Protein AF-0000000073400146 (afdb_homodimer)

Organism: Burkholderia thailandensis (strain ATCC 700388 / DSM 13276 / CCUG 48851 / CIP 106301 / E264) (NCBI:txid271848)

Sequence (338 aa):
MMMTPPNIEAHFEMRREQITLPARLFAVVDALLFAEASDAPPLRRANYSIALFDGTPDASLADHGPWLIDYALAPGPIRRVLAELAAGPVGMSWLVSAYPFERLAAELRERLDVRLPDGRTALFRFYDARILPDIARVMNDAQRSQFFVATYDWLVEIDGRLTGVHPHAMMMTPPNIEAHFEMRREQITLPARLFAVVDALLFAEASDAPPLRRANYSIALFDGTPDASLADHGPWLIDYALAPGPIRRVLAELAAGPVGMSWLVSAYPFERLAAELRERLDVRLPDGRTALFRFYDARILPDIARVMNDAQRSQFFVATYDWLVEIDGRLTGVHPHA

Structure (mmCIF, N/CA/C/O backbone):
data_AF-0000000073400146-model_v1
#
loop_
_entity.id
_entity.type
_entity.pdbx_description
1 polymer 'DUF4123 domain-containing protein'
#
loop_
_atom_site.group_PDB
_atom_site.id
_atom_site.type_symbol
_atom_site.label_atom_id
_atom_site.label_alt_id
_atom_site.label_comp_id
_atom_site.label_asym_id
_atom_site.label_entity_id
_atom_site.label_seq_id
_atom_site.pdbx_PDB_ins_code
_atom_site.Cartn_x
_atom_site.Cartn_y
_atom_site.Cartn_z
_atom_site.occupancy
_atom_site.B_iso_or_equiv
_atom_site.auth_seq_id
_atom_site.auth_comp_id
_atom_site.auth_asym_id
_atom_site.auth_atom_id
_atom_site.pdbx_PDB_model_num
ATOM 1 N N . MET A 1 1 ? 25.344 -12.773 -12.977 1 42.28 1 MET A N 1
ATOM 2 C CA . MET A 1 1 ? 25.406 -13.391 -11.656 1 42.28 1 MET A CA 1
ATOM 3 C C . MET A 1 1 ? 24.234 -14.336 -11.438 1 42.28 1 MET A C 1
ATOM 5 O O . MET A 1 1 ? 23.094 -14 -11.766 1 42.28 1 MET A O 1
ATOM 9 N N . MET A 1 2 ? 24.531 -15.539 -11.414 1 51.44 2 MET A N 1
ATOM 10 C CA . MET A 1 2 ? 23.516 -16.562 -11.203 1 51.44 2 MET A CA 1
ATOM 11 C C . MET A 1 2 ? 22.641 -16.234 -10 1 51.44 2 MET A C 1
ATOM 13 O O . MET A 1 2 ? 23.141 -16.062 -8.891 1 51.44 2 MET A O 1
ATOM 17 N N . MET A 1 3 ? 21.625 -15.438 -10.148 1 64.81 3 MET A N 1
ATOM 18 C CA . MET A 1 3 ? 20.781 -15.055 -9.023 1 64.81 3 MET A CA 1
ATOM 19 C C . MET A 1 3 ? 20.234 -16.281 -8.312 1 64.81 3 MET A C 1
ATOM 21 O O . MET A 1 3 ? 19.906 -17.281 -8.961 1 64.81 3 MET A O 1
ATOM 25 N N . THR A 1 4 ? 20.562 -16.484 -7.07 1 77.19 4 THR A N 1
ATOM 26 C CA . THR A 1 4 ? 20.031 -17.531 -6.207 1 77.19 4 THR A CA 1
ATOM 27 C C . THR A 1 4 ? 18.516 -17.594 -6.316 1 77.19 4 THR A C 1
ATOM 29 O O . THR A 1 4 ? 17.828 -16.578 -6.199 1 77.19 4 THR A O 1
ATOM 32 N N . PRO A 1 5 ? 18.047 -18.812 -6.789 1 84.44 5 PRO A N 1
ATOM 33 C CA . PRO A 1 5 ? 16.594 -18.953 -6.852 1 84.44 5 PRO A CA 1
ATOM 34 C C . PRO A 1 5 ? 15.914 -18.656 -5.516 1 84.44 5 PRO A C 1
ATOM 36 O O . PRO A 1 5 ? 16.516 -18.844 -4.457 1 84.44 5 PRO A O 1
ATOM 39 N N . PRO A 1 6 ? 14.656 -18.172 -5.617 1 88.06 6 PRO A N 1
ATOM 40 C CA . PRO A 1 6 ? 13.938 -17.922 -4.367 1 88.06 6 PRO A CA 1
ATOM 41 C C . PRO A 1 6 ? 13.648 -19.203 -3.586 1 88.06 6 PRO A C 1
ATOM 43 O O . PRO A 1 6 ? 13.625 -20.281 -4.164 1 88.06 6 PRO A O 1
ATOM 46 N N . ASN A 1 7 ? 13.445 -19.125 -2.338 1 91.56 7 ASN A N 1
ATOM 47 C CA . ASN A 1 7 ? 13.234 -20.25 -1.435 1 91.56 7 ASN A CA 1
ATOM 48 C C . ASN A 1 7 ? 11.93 -20.984 -1.74 1 91.56 7 ASN A C 1
ATOM 50 O O . ASN A 1 7 ? 11.758 -22.141 -1.361 1 91.56 7 ASN A O 1
ATOM 54 N N . ILE A 1 8 ? 11.117 -20.344 -2.467 1 94.31 8 ILE A N 1
ATOM 55 C CA . ILE A 1 8 ? 9.812 -20.922 -2.791 1 94.31 8 ILE A CA 1
ATOM 56 C C . ILE A 1 8 ? 9.992 -22.156 -3.66 1 94.31 8 ILE A C 1
ATOM 58 O O . ILE A 1 8 ? 9.148 -23.062 -3.646 1 94.31 8 ILE A O 1
ATOM 62 N N . GLU A 1 9 ? 11 -22.25 -4.469 1 94.06 9 GLU A N 1
ATOM 63 C CA . GLU A 1 9 ? 11.18 -23.375 -5.383 1 94.06 9 GLU A CA 1
ATOM 64 C C . GLU A 1 9 ? 11.289 -24.688 -4.629 1 94.06 9 GLU A C 1
ATOM 66 O O . GLU A 1 9 ? 10.688 -25.688 -5.02 1 94.06 9 GLU A O 1
ATOM 71 N N . ALA A 1 10 ? 12.016 -24.656 -3.543 1 93 10 ALA A N 1
ATOM 72 C CA . ALA A 1 10 ? 12.156 -25.859 -2.723 1 93 10 ALA A CA 1
ATOM 73 C C . ALA A 1 10 ? 10.812 -26.25 -2.1 1 93 10 ALA A C 1
ATOM 75 O O . ALA A 1 10 ? 10.453 -27.422 -2.08 1 93 10 ALA A O 1
ATOM 76 N N . HIS A 1 11 ? 10.117 -25.281 -1.597 1 93.12 11 HIS A N 1
ATOM 77 C CA . H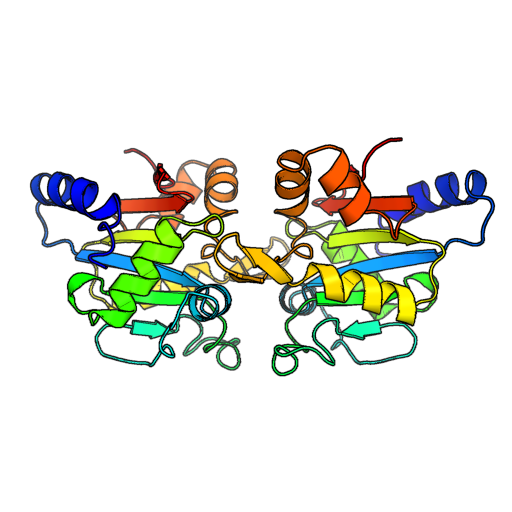IS A 1 11 ? 8.805 -25.516 -1.015 1 93.12 11 HIS A CA 1
ATOM 78 C C . HIS A 1 11 ? 7.844 -26.109 -2.045 1 93.12 11 HIS A C 1
ATOM 80 O O . HIS A 1 11 ? 7.105 -27.047 -1.746 1 93.12 11 HIS A O 1
ATOM 86 N N . PHE A 1 12 ? 7.879 -25.594 -3.207 1 94.69 12 PHE A N 1
ATOM 87 C CA . PHE A 1 12 ? 6.973 -26.047 -4.258 1 94.69 12 PHE A CA 1
ATOM 88 C C . PHE A 1 12 ? 7.266 -27.484 -4.648 1 94.69 12 PHE A C 1
ATOM 90 O O . PHE A 1 12 ? 6.344 -28.266 -4.879 1 94.69 12 PHE A O 1
ATOM 97 N N . GLU A 1 13 ? 8.461 -27.797 -4.746 1 92.38 13 GLU A N 1
ATOM 98 C CA . GLU A 1 13 ? 8.844 -29.156 -5.09 1 92.38 13 GLU A CA 1
ATOM 99 C C . GLU A 1 13 ? 8.32 -30.156 -4.059 1 92.38 13 GLU A C 1
ATOM 101 O O . GLU A 1 13 ? 7.824 -31.219 -4.414 1 92.38 13 GLU A O 1
ATOM 106 N N . MET A 1 14 ? 8.406 -29.797 -2.875 1 90.88 14 MET A N 1
ATOM 107 C CA . MET A 1 14 ? 7.902 -30.641 -1.8 1 90.88 14 MET A CA 1
ATOM 108 C C . MET A 1 14 ? 6.383 -30.75 -1.859 1 90.88 14 MET A C 1
ATOM 110 O O . MET A 1 14 ? 5.832 -31.844 -1.723 1 90.88 14 MET A O 1
ATOM 114 N N . ARG A 1 15 ? 5.762 -29.672 -2.127 1 90.56 15 ARG A N 1
ATOM 115 C CA . ARG A 1 15 ? 4.305 -29.641 -2.133 1 90.56 15 ARG A CA 1
ATOM 116 C C . ARG A 1 15 ? 3.74 -30.406 -3.328 1 90.56 15 ARG A C 1
ATOM 118 O O . ARG A 1 15 ? 2.693 -31.047 -3.223 1 90.56 15 ARG A O 1
ATOM 125 N N . ARG A 1 16 ? 4.402 -30.266 -4.406 1 90.25 16 ARG A N 1
ATOM 126 C CA . ARG A 1 16 ? 3.951 -30.922 -5.625 1 90.25 16 ARG A CA 1
ATOM 127 C C . ARG A 1 16 ? 3.842 -32.438 -5.422 1 90.25 16 ARG A C 1
ATOM 129 O O . ARG A 1 16 ? 2.998 -33.094 -6.035 1 90.25 16 ARG A O 1
ATOM 136 N N . GLU A 1 17 ? 4.625 -32.969 -4.52 1 89.25 17 GLU A N 1
ATOM 137 C CA . GLU A 1 17 ? 4.59 -34.406 -4.223 1 89.25 17 GLU A CA 1
ATOM 138 C C . GLU A 1 17 ? 3.361 -34.781 -3.393 1 89.25 17 GLU A C 1
ATOM 140 O O . GLU A 1 17 ? 2.93 -35.938 -3.387 1 89.25 17 GLU A O 1
ATOM 145 N N . GLN A 1 18 ? 2.85 -33.844 -2.752 1 90.06 18 GLN A N 1
ATOM 146 C CA . GLN A 1 18 ? 1.735 -34.062 -1.842 1 90.06 18 GLN A CA 1
ATOM 147 C C . GLN A 1 18 ? 0.398 -33.812 -2.525 1 90.06 18 GLN A C 1
ATOM 149 O O . GLN A 1 18 ? -0.652 -34.219 -2.029 1 90.06 18 GLN A O 1
ATOM 154 N N . ILE A 1 19 ? 0.5 -33.094 -3.619 1 87.62 19 ILE A N 1
ATOM 155 C CA . ILE A 1 19 ? -0.722 -32.688 -4.305 1 87.62 19 ILE A CA 1
ATOM 156 C C . ILE A 1 19 ? -1.011 -33.656 -5.457 1 87.62 19 ILE A C 1
ATOM 158 O O . ILE A 1 19 ? -0.126 -33.938 -6.266 1 87.62 19 ILE A O 1
ATOM 162 N N . THR A 1 20 ? -2.201 -34.062 -5.488 1 85.88 20 THR A N 1
ATOM 163 C CA . THR A 1 20 ? -2.596 -35.062 -6.48 1 85.88 20 THR A CA 1
ATOM 164 C C . THR A 1 20 ? -2.857 -34.406 -7.832 1 85.88 20 THR A C 1
ATOM 166 O O . THR A 1 20 ? -2.547 -34.969 -8.875 1 85.88 20 THR A O 1
ATOM 169 N N . LEU A 1 21 ? -3.424 -33.281 -7.82 1 87.19 21 LEU A N 1
ATOM 170 C CA . LEU A 1 21 ? -3.73 -32.562 -9.055 1 87.19 21 LEU A CA 1
ATOM 171 C C . LEU A 1 21 ? -2.518 -31.797 -9.547 1 87.19 21 LEU A C 1
ATOM 173 O O . LEU A 1 21 ? -1.7 -31.344 -8.742 1 87.19 21 LEU A O 1
ATOM 177 N N . PRO A 1 22 ? -2.467 -31.688 -10.828 1 91.19 22 PRO A N 1
ATOM 178 C CA . PRO A 1 22 ? -1.384 -30.844 -11.344 1 91.19 22 PRO A CA 1
ATOM 179 C C . PRO A 1 22 ? -1.467 -29.406 -10.836 1 91.19 22 PRO A C 1
ATOM 181 O O . PRO A 1 22 ? -2.406 -28.672 -11.172 1 91.19 22 PRO A O 1
ATOM 184 N N . ALA A 1 23 ? -0.574 -29.047 -9.961 1 95.19 23 ALA A N 1
ATOM 185 C CA . ALA A 1 23 ? -0.535 -27.703 -9.391 1 95.19 23 ALA A CA 1
ATOM 186 C C . ALA A 1 23 ? 0.57 -26.859 -10.023 1 95.19 23 ALA A C 1
ATOM 188 O O . ALA A 1 23 ? 1.565 -27.406 -10.516 1 95.19 23 ALA A O 1
ATOM 189 N N . ARG A 1 24 ? 0.34 -25.594 -10.117 1 97 24 ARG A N 1
ATOM 190 C CA . ARG A 1 24 ? 1.326 -24.641 -10.633 1 97 24 ARG A CA 1
ATOM 191 C C . ARG A 1 24 ? 1.668 -23.594 -9.586 1 97 24 ARG A C 1
ATOM 193 O O . ARG A 1 24 ? 0.937 -23.422 -8.609 1 97 24 ARG A O 1
ATOM 200 N N . LEU A 1 25 ? 2.855 -22.984 -9.805 1 97.94 25 LEU A N 1
ATOM 201 C CA . LEU A 1 25 ? 3.334 -21.922 -8.945 1 97.94 25 LEU A CA 1
ATOM 202 C C . LEU A 1 25 ? 3.121 -20.562 -9.594 1 97.94 25 LEU A C 1
ATOM 204 O O . LEU A 1 25 ? 3.525 -20.344 -10.742 1 97.94 25 LEU A O 1
ATOM 208 N N . PHE A 1 26 ? 2.445 -19.688 -8.844 1 98.69 26 PHE A N 1
ATOM 209 C CA . PHE A 1 26 ? 2.182 -18.328 -9.328 1 98.69 26 PHE A CA 1
ATOM 210 C C . PHE A 1 26 ? 2.766 -17.297 -8.375 1 98.69 26 PHE A C 1
ATOM 212 O O . PHE A 1 26 ? 2.898 -17.547 -7.176 1 98.69 26 PHE A O 1
ATOM 219 N N . ALA A 1 27 ? 3.102 -16.141 -8.938 1 98.62 27 ALA A N 1
ATOM 220 C CA . ALA A 1 27 ? 3.512 -14.977 -8.148 1 98.62 27 ALA A CA 1
ATOM 221 C C . ALA A 1 27 ? 2.467 -13.867 -8.227 1 98.62 27 ALA A C 1
ATOM 223 O O . ALA A 1 27 ? 1.893 -13.625 -9.289 1 98.62 27 ALA A O 1
ATOM 224 N N . VAL A 1 28 ? 2.172 -13.25 -7.125 1 98.56 28 VAL A N 1
ATOM 225 C CA . VAL A 1 28 ? 1.401 -12.016 -7.09 1 98.56 28 VAL A CA 1
ATOM 226 C C . VAL A 1 28 ? 2.305 -10.859 -6.664 1 98.56 28 VAL A C 1
ATOM 228 O O . VAL A 1 28 ? 2.871 -10.875 -5.566 1 98.56 28 VAL A O 1
ATOM 231 N N . VAL A 1 29 ? 2.408 -9.844 -7.562 1 97.31 29 VAL A N 1
ATOM 232 C CA . VAL A 1 29 ? 3.338 -8.75 -7.289 1 97.31 29 VAL A CA 1
ATOM 233 C C . VAL A 1 29 ? 2.613 -7.414 -7.418 1 97.31 29 VAL A C 1
ATOM 235 O O . VAL A 1 29 ? 1.572 -7.324 -8.07 1 97.31 29 VAL A O 1
ATOM 238 N N . ASP A 1 30 ? 3.133 -6.488 -6.703 1 93.75 30 ASP A N 1
ATOM 239 C CA . ASP A 1 30 ? 2.789 -5.086 -6.91 1 93.75 30 ASP A CA 1
ATOM 240 C C . ASP A 1 30 ? 3.643 -4.469 -8.016 1 93.75 30 ASP A C 1
ATOM 242 O O . ASP A 1 30 ? 4.863 -4.379 -7.891 1 93.75 30 ASP A O 1
ATOM 246 N N . ALA A 1 31 ? 3 -3.971 -9.078 1 93.12 31 ALA A N 1
ATOM 247 C CA . ALA A 1 31 ? 3.721 -3.514 -10.266 1 93.12 31 ALA A CA 1
ATOM 248 C C . ALA A 1 31 ? 4.625 -2.33 -9.93 1 93.12 31 ALA A C 1
ATOM 250 O O . ALA A 1 31 ? 5.699 -2.182 -10.516 1 93.12 31 ALA A O 1
ATOM 251 N N . LEU A 1 32 ? 4.223 -1.471 -9.039 1 87.5 32 LEU A N 1
ATOM 252 C CA . LEU A 1 32 ? 5.051 -0.334 -8.656 1 87.5 32 LEU A CA 1
ATOM 253 C C . LEU A 1 32 ? 6.348 -0.803 -8 1 87.5 32 LEU A C 1
ATOM 255 O O . LEU A 1 32 ? 7.418 -0.259 -8.281 1 87.5 32 LEU A O 1
ATOM 259 N N . LEU A 1 33 ? 6.215 -1.791 -7.184 1 88.06 33 LEU A N 1
ATOM 260 C CA . LEU A 1 33 ? 7.387 -2.328 -6.496 1 88.06 33 LEU A CA 1
ATOM 261 C C . LEU A 1 33 ? 8.242 -3.152 -7.453 1 88.06 33 LEU A C 1
ATOM 263 O O . LEU A 1 33 ? 9.469 -3.109 -7.383 1 88.06 33 LEU A O 1
ATOM 267 N N . PHE A 1 34 ? 7.582 -3.854 -8.344 1 93 34 PHE A N 1
ATOM 268 C CA . PHE A 1 34 ? 8.273 -4.621 -9.375 1 93 34 PHE A CA 1
ATOM 269 C C . PHE A 1 34 ? 9.164 -3.715 -10.219 1 93 34 PHE A C 1
ATOM 271 O O . PHE A 1 34 ? 10.32 -4.051 -10.492 1 93 34 PHE A O 1
ATOM 278 N N . ALA A 1 35 ? 8.703 -2.629 -10.586 1 88.69 35 ALA A N 1
ATOM 279 C CA . ALA A 1 35 ? 9.391 -1.709 -11.484 1 88.69 35 ALA A CA 1
ATOM 280 C C . ALA A 1 35 ? 10.625 -1.111 -10.82 1 88.69 35 ALA A C 1
ATOM 282 O O . ALA A 1 35 ? 11.516 -0.596 -11.508 1 88.69 35 ALA A O 1
ATOM 283 N N . GLU A 1 36 ? 10.727 -1.181 -9.594 1 82.94 36 GLU A N 1
ATOM 284 C CA . GLU A 1 36 ? 11.836 -0.588 -8.852 1 82.94 36 GLU A CA 1
ATOM 285 C C . GLU A 1 36 ? 13.039 -1.53 -8.812 1 82.94 36 GLU A C 1
ATOM 287 O O . GLU A 1 36 ? 14.141 -1.121 -8.453 1 82.94 36 GLU A O 1
ATOM 292 N N . ALA A 1 37 ? 12.75 -2.77 -9.094 1 83.88 37 ALA A N 1
ATOM 293 C CA . ALA A 1 37 ? 13.836 -3.752 -9.102 1 83.88 37 ALA A CA 1
ATOM 294 C C . ALA A 1 37 ? 14.883 -3.408 -10.156 1 83.88 37 ALA A C 1
ATOM 296 O O . ALA A 1 37 ? 14.578 -2.725 -11.133 1 83.88 37 ALA A O 1
ATOM 297 N N . SER A 1 38 ? 16.047 -3.893 -9.891 1 78.38 38 SER A N 1
ATOM 298 C CA . SER A 1 38 ? 17.156 -3.623 -10.797 1 78.38 38 SER A CA 1
ATOM 299 C C . SER A 1 38 ? 16.891 -4.172 -12.188 1 78.38 38 SER A C 1
ATOM 301 O O . SER A 1 38 ? 16.578 -5.355 -12.352 1 78.38 38 SER A O 1
ATOM 303 N N . ASP A 1 39 ? 16.922 -3.318 -13.234 1 84.69 39 ASP A N 1
ATOM 304 C CA . ASP A 1 39 ? 16.797 -3.682 -14.641 1 84.69 39 ASP A CA 1
ATOM 305 C C . ASP A 1 39 ? 15.477 -4.418 -14.891 1 84.69 39 ASP A C 1
ATOM 307 O O . ASP A 1 39 ? 15.438 -5.379 -15.664 1 84.69 39 ASP A O 1
ATOM 311 N N . ALA A 1 40 ? 14.562 -4.043 -14.117 1 91.19 40 ALA A N 1
ATOM 312 C CA . ALA A 1 40 ? 13.266 -4.684 -14.32 1 91.19 40 ALA A CA 1
ATOM 313 C C . ALA A 1 40 ? 12.688 -4.336 -15.688 1 91.19 40 ALA A C 1
ATOM 315 O O . ALA A 1 40 ? 12.57 -3.158 -16.047 1 91.19 40 ALA A O 1
ATOM 316 N N . PRO A 1 41 ? 12.336 -5.391 -16.469 1 93.81 41 PRO A N 1
ATOM 317 C CA . PRO A 1 41 ? 11.57 -5.086 -17.672 1 93.81 41 PRO A CA 1
ATOM 318 C C . PRO A 1 41 ? 10.141 -4.645 -17.375 1 93.81 41 PRO A C 1
ATOM 320 O O . PRO A 1 41 ? 9.609 -4.953 -16.312 1 93.81 41 PRO A O 1
ATOM 323 N N . PRO A 1 42 ? 9.547 -3.857 -18.297 1 92.5 42 PRO A N 1
ATOM 324 C CA . PRO A 1 42 ? 8.133 -3.553 -18.094 1 92.5 42 PRO A CA 1
ATOM 325 C C . PRO A 1 42 ? 7.254 -4.801 -18.078 1 92.5 42 PRO A C 1
ATOM 327 O O . PRO A 1 42 ? 7.496 -5.738 -18.844 1 92.5 42 PRO A O 1
ATOM 330 N N . LEU A 1 43 ? 6.316 -4.754 -17.125 1 95.5 43 LEU A N 1
ATOM 331 C CA . LEU A 1 43 ? 5.316 -5.816 -17.172 1 95.5 43 LEU A CA 1
ATOM 332 C C . LEU A 1 43 ? 4.355 -5.613 -18.344 1 95.5 43 LEU A C 1
ATOM 334 O O . LEU A 1 43 ? 3.895 -4.496 -18.578 1 95.5 43 LEU A O 1
ATOM 338 N N . ARG A 1 44 ? 4.148 -6.723 -19.078 1 96.5 44 ARG A N 1
ATOM 339 C CA . ARG A 1 44 ? 3.223 -6.719 -20.203 1 96.5 44 ARG A CA 1
ATOM 3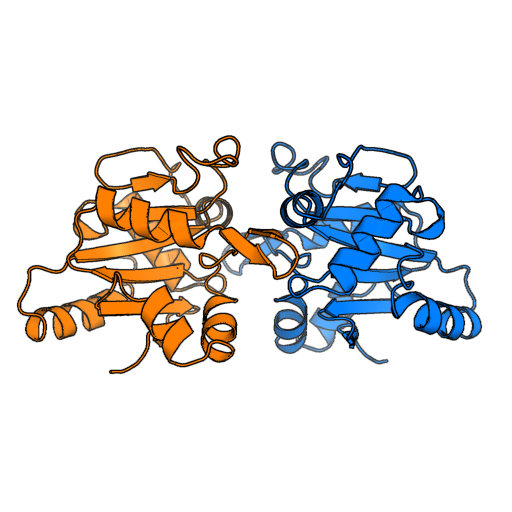40 C C . ARG A 1 44 ? 2.254 -7.891 -20.125 1 96.5 44 ARG A C 1
ATOM 342 O O . ARG A 1 44 ? 2.621 -8.977 -19.672 1 96.5 44 ARG A O 1
ATOM 349 N N . ARG A 1 45 ? 1.057 -7.535 -20.578 1 97.5 45 ARG A N 1
ATOM 350 C CA . ARG A 1 45 ? 0.109 -8.641 -20.688 1 97.5 45 ARG A CA 1
ATOM 351 C C . ARG A 1 45 ? 0.619 -9.703 -21.656 1 97.5 45 ARG A C 1
ATOM 353 O O . ARG A 1 45 ? 1.021 -9.391 -22.766 1 97.5 45 ARG A O 1
ATOM 360 N N . ALA A 1 46 ? 0.657 -10.938 -21.141 1 97.88 46 ALA A N 1
ATOM 361 C CA . ALA A 1 46 ? 1.176 -12.07 -21.891 1 97.88 46 ALA A CA 1
ATOM 362 C C . ALA A 1 46 ? 0.565 -13.383 -21.406 1 97.88 46 ALA A C 1
ATOM 364 O O . ALA A 1 46 ? -0.33 -13.375 -20.547 1 97.88 46 ALA A O 1
ATOM 365 N N . ASN A 1 47 ? 0.996 -14.531 -21.938 1 97.81 47 ASN A N 1
ATOM 366 C CA . ASN A 1 47 ? 0.49 -15.844 -21.547 1 97.81 47 ASN A CA 1
ATOM 367 C C . ASN A 1 47 ? 0.905 -16.188 -20.109 1 97.81 47 ASN A C 1
ATOM 369 O O . ASN A 1 47 ? 0.325 -17.094 -19.5 1 97.81 47 ASN A O 1
ATOM 373 N N . TYR A 1 48 ? 1.813 -15.43 -19.562 1 98.19 48 TYR A N 1
ATOM 374 C CA . TYR A 1 48 ? 2.318 -15.766 -18.234 1 98.19 48 TYR A CA 1
ATOM 375 C C . TYR A 1 48 ? 1.987 -14.664 -17.234 1 98.19 48 TYR A C 1
ATOM 377 O O . TYR A 1 48 ? 2.285 -14.789 -16.047 1 98.19 48 TYR A O 1
ATOM 385 N N . SER A 1 49 ? 1.422 -13.539 -17.672 1 98.62 49 SER A N 1
ATOM 386 C CA . SER A 1 49 ? 1.22 -12.398 -16.781 1 98.62 49 SER A CA 1
ATOM 387 C C . SER A 1 49 ? -0.119 -11.719 -17.047 1 98.62 49 SER A C 1
ATOM 389 O O . SER A 1 49 ? -0.467 -11.453 -18.203 1 98.62 49 SER A O 1
ATOM 391 N N . ILE A 1 50 ? -0.89 -11.492 -15.992 1 98.44 50 ILE A N 1
ATOM 392 C CA . ILE A 1 50 ? -2.205 -10.867 -16.047 1 98.44 50 ILE A CA 1
ATOM 393 C C . ILE A 1 50 ? -2.273 -9.727 -15.031 1 98.44 50 ILE A C 1
ATOM 395 O O . ILE A 1 50 ? -1.915 -9.898 -13.867 1 98.44 50 ILE A O 1
ATOM 399 N N . ALA A 1 51 ? -2.654 -8.508 -15.516 1 98.19 51 ALA A N 1
ATOM 400 C CA . ALA A 1 51 ? -2.961 -7.414 -14.594 1 98.19 51 ALA A CA 1
ATOM 401 C C . ALA A 1 51 ? -4.32 -7.617 -13.93 1 98.19 51 ALA A C 1
ATOM 403 O O . ALA A 1 51 ? -5.348 -7.66 -14.609 1 98.19 51 ALA A O 1
ATOM 404 N N . LEU A 1 52 ? -4.348 -7.613 -12.648 1 97.56 52 LEU A N 1
ATOM 405 C CA . LEU A 1 52 ? -5.555 -8.047 -11.953 1 97.56 52 LEU A CA 1
ATOM 406 C C . LEU A 1 52 ? -6.613 -6.953 -11.953 1 97.56 52 LEU A C 1
ATOM 408 O O . LEU A 1 52 ? -7.801 -7.23 -11.766 1 97.56 52 LEU A O 1
ATOM 412 N N . PHE A 1 53 ? -6.215 -5.711 -12.172 1 94.94 53 PHE A N 1
ATOM 413 C CA . PHE A 1 53 ? -7.199 -4.637 -12.211 1 94.94 53 PHE A CA 1
ATOM 414 C C . PHE A 1 53 ? -7.906 -4.598 -13.562 1 94.94 53 PHE A C 1
ATOM 416 O O . PHE A 1 53 ? -8.914 -3.91 -13.719 1 94.94 53 PHE A O 1
ATOM 423 N N . ASP A 1 54 ? -7.387 -5.379 -14.539 1 95.06 54 ASP A N 1
ATOM 424 C CA . ASP A 1 54 ? -8.086 -5.41 -15.828 1 95.06 54 ASP A CA 1
ATOM 425 C C . ASP A 1 54 ? -9.531 -5.863 -15.656 1 95.06 54 ASP A C 1
ATOM 427 O O . ASP A 1 54 ? -9.812 -6.766 -14.859 1 95.06 54 ASP A O 1
ATOM 431 N N . GLY A 1 55 ? -10.422 -5.215 -16.359 1 87.88 55 GLY A N 1
ATOM 432 C CA . GLY A 1 55 ? -11.82 -5.621 -16.312 1 87.88 55 GLY A CA 1
ATOM 433 C C . GLY A 1 55 ? -12.523 -5.188 -15.047 1 87.88 55 GLY A C 1
ATOM 434 O O . GLY A 1 55 ? -13.625 -5.652 -14.75 1 87.88 55 GLY A O 1
ATOM 435 N N . THR A 1 56 ? -11.812 -4.461 -14.164 1 87.88 56 THR A N 1
ATOM 436 C CA . THR A 1 56 ? -12.398 -3.896 -12.953 1 87.88 56 THR A CA 1
ATOM 437 C C . THR A 1 56 ? -12.586 -2.389 -13.094 1 87.88 56 THR A C 1
ATOM 439 O O . THR A 1 56 ? -12.117 -1.788 -14.062 1 87.88 56 THR A O 1
ATOM 442 N N . PRO A 1 57 ? -13.289 -1.736 -12.156 1 81.06 57 PRO A N 1
ATOM 443 C CA . PRO A 1 57 ? -13.414 -0.277 -12.172 1 81.06 57 PRO A CA 1
ATOM 444 C C . PRO A 1 57 ? -12.062 0.429 -12.062 1 81.06 57 PRO A C 1
ATOM 446 O O . PRO A 1 57 ? -11.945 1.606 -12.406 1 81.06 57 PRO A O 1
ATOM 449 N N . ASP A 1 58 ? -11.062 -0.31 -11.656 1 84.88 58 ASP A N 1
ATOM 450 C CA . ASP A 1 58 ? -9.734 0.261 -11.453 1 84.88 58 ASP A CA 1
ATOM 451 C C . ASP A 1 58 ? -8.805 -0.095 -12.617 1 84.88 58 ASP A C 1
ATOM 453 O O . ASP A 1 58 ? -7.586 -0.129 -12.453 1 84.88 58 ASP A O 1
ATOM 457 N N . ALA A 1 59 ? -9.32 -0.269 -13.742 1 91.06 59 ALA A N 1
ATOM 458 C CA . ALA A 1 59 ? -8.555 -0.722 -14.898 1 91.06 59 ALA A CA 1
ATOM 459 C C . ALA A 1 59 ? -7.527 0.324 -15.32 1 91.06 59 ALA A C 1
ATOM 461 O O . ALA A 1 59 ? -6.461 -0.017 -15.836 1 91.06 59 ALA A O 1
ATOM 462 N N . SER A 1 60 ? -7.812 1.58 -15.102 1 87 60 SER A N 1
ATOM 463 C CA . SER A 1 60 ? -6.887 2.645 -15.477 1 87 60 SER A CA 1
ATOM 464 C C . SER A 1 60 ? -5.609 2.582 -14.648 1 87 60 SER A C 1
ATOM 466 O O . SER A 1 60 ? -4.586 3.154 -15.031 1 87 60 SER A O 1
ATOM 468 N N . LEU A 1 61 ? -5.621 1.796 -13.539 1 87.44 61 LEU A N 1
ATOM 469 C CA . LEU A 1 61 ? -4.477 1.67 -12.648 1 87.44 61 LEU A CA 1
ATOM 470 C C . LEU A 1 61 ? -3.777 0.328 -12.836 1 87.44 61 LEU A C 1
ATOM 472 O O . LEU A 1 61 ? -2.842 -0.001 -12.109 1 87.44 61 LEU A O 1
ATOM 476 N N . ALA A 1 62 ? -4.191 -0.342 -13.859 1 93.44 62 ALA A N 1
ATOM 477 C CA . ALA A 1 62 ? -3.785 -1.738 -14 1 93.44 62 ALA A CA 1
ATOM 478 C C . ALA A 1 62 ? -2.266 -1.863 -14.07 1 93.44 62 ALA A C 1
ATOM 480 O O . ALA A 1 62 ? -1.682 -2.764 -13.461 1 93.44 62 ALA A O 1
ATOM 481 N N . ASP A 1 63 ? -1.595 -0.929 -14.727 1 92.75 63 ASP A N 1
ATOM 482 C CA . ASP A 1 63 ? -0.152 -1.022 -14.938 1 92.75 63 ASP A CA 1
ATOM 483 C C . ASP A 1 63 ? 0.605 -0.748 -13.633 1 92.75 63 ASP A C 1
ATOM 485 O O . ASP A 1 63 ? 1.804 -1.017 -13.539 1 92.75 63 ASP A O 1
ATOM 489 N N . HIS A 1 64 ? -0.084 -0.287 -12.625 1 88.69 64 HIS A N 1
ATOM 490 C CA . HIS A 1 64 ? 0.553 0.09 -11.367 1 88.69 64 HIS A CA 1
ATOM 491 C C . HIS A 1 64 ? -0.074 -0.648 -10.188 1 88.69 64 HIS A C 1
ATOM 493 O O . HIS A 1 64 ? 0.084 -0.235 -9.039 1 88.69 64 HIS A O 1
ATOM 499 N N . GLY A 1 65 ? -0.863 -1.663 -10.523 1 92.44 65 GLY A N 1
ATOM 500 C CA . GLY A 1 65 ? -1.547 -2.459 -9.516 1 92.44 65 GLY A CA 1
ATOM 501 C C . GLY A 1 65 ? -1 -3.867 -9.398 1 92.44 65 GLY A C 1
ATOM 502 O O . GLY A 1 65 ? 0.184 -4.102 -9.648 1 92.44 65 GLY A O 1
ATOM 503 N N . PRO A 1 66 ? -1.818 -4.773 -8.891 1 96.56 66 PRO A N 1
ATOM 504 C CA . PRO A 1 66 ? -1.401 -6.168 -8.719 1 96.56 66 PRO A CA 1
ATOM 505 C C . PRO A 1 66 ? -1.376 -6.941 -10.031 1 96.56 66 PRO A C 1
ATOM 507 O O . PRO A 1 66 ? -2.254 -6.758 -10.875 1 96.56 66 PRO A O 1
ATOM 510 N N . TRP A 1 67 ? -0.331 -7.797 -10.141 1 98.44 67 TRP A N 1
ATOM 511 C CA . TRP A 1 67 ? -0.197 -8.688 -11.289 1 98.44 67 TRP A CA 1
ATOM 512 C C . TRP A 1 67 ? -0.036 -10.133 -10.836 1 98.44 67 TRP A C 1
ATOM 514 O O . TRP A 1 67 ? 0.615 -10.406 -9.828 1 98.44 67 TRP A O 1
ATOM 524 N N . LEU A 1 68 ? -0.663 -11 -11.586 1 98.81 68 LEU A N 1
ATOM 525 C CA . LEU A 1 68 ? -0.477 -12.445 -11.445 1 98.81 68 LEU A CA 1
ATOM 526 C C . LEU A 1 68 ? 0.47 -12.977 -12.516 1 98.81 68 LEU A C 1
ATOM 528 O O . LEU A 1 68 ? 0.291 -12.695 -13.703 1 98.81 68 LEU A O 1
ATOM 532 N N . ILE A 1 69 ? 1.472 -13.75 -12.078 1 98.81 69 ILE A N 1
ATOM 533 C CA . ILE A 1 69 ? 2.488 -14.25 -12.992 1 98.81 69 ILE A CA 1
ATOM 534 C C . ILE A 1 69 ? 2.615 -15.766 -12.852 1 98.81 69 ILE A C 1
ATOM 536 O O . ILE A 1 69 ? 2.805 -16.281 -11.75 1 98.81 69 ILE A O 1
ATOM 540 N N . ASP A 1 70 ? 2.441 -16.5 -13.945 1 98.75 70 ASP A N 1
ATOM 541 C CA . ASP A 1 70 ? 2.768 -17.922 -13.992 1 98.75 70 ASP A CA 1
ATOM 542 C C . ASP A 1 70 ? 4.277 -18.141 -13.969 1 98.75 70 ASP A C 1
ATOM 544 O O . ASP A 1 70 ? 4.969 -17.844 -14.945 1 98.75 70 ASP A O 1
ATOM 548 N N . TYR A 1 71 ? 4.766 -18.672 -12.898 1 98.06 71 TYR A N 1
ATOM 549 C CA . TYR A 1 71 ? 6.207 -18.703 -12.664 1 98.06 71 TYR A CA 1
ATOM 550 C C . TYR A 1 71 ? 6.906 -19.578 -13.695 1 98.06 71 TYR A C 1
ATOM 552 O O . TYR A 1 71 ? 7.98 -19.234 -14.188 1 98.06 71 TYR A O 1
ATOM 560 N N . ALA A 1 72 ? 6.371 -20.688 -14.008 1 96.62 72 ALA A N 1
ATOM 561 C CA . ALA A 1 72 ? 6.988 -21.641 -14.938 1 96.62 72 ALA A CA 1
ATOM 562 C C . ALA A 1 72 ? 7.078 -21.047 -16.344 1 96.62 72 ALA A C 1
ATOM 564 O O . ALA A 1 72 ? 8.031 -21.328 -17.078 1 96.62 72 ALA A O 1
ATOM 565 N N . LEU A 1 73 ? 6.188 -20.219 -16.734 1 97.94 73 LEU A N 1
ATOM 566 C CA . LEU A 1 73 ? 6.121 -19.703 -18.094 1 97.94 73 LEU A CA 1
ATOM 567 C C . LEU A 1 73 ? 6.84 -18.359 -18.203 1 97.94 73 LEU A C 1
ATOM 569 O O . LEU A 1 73 ? 7.109 -17.875 -19.297 1 97.94 73 LEU A O 1
ATOM 573 N N . ALA A 1 74 ? 7.164 -17.75 -17.094 1 97.75 74 ALA A N 1
ATOM 574 C CA . ALA A 1 74 ? 7.77 -16.406 -17.078 1 97.75 74 ALA A CA 1
ATOM 575 C C . ALA A 1 74 ? 9.172 -16.453 -17.672 1 97.75 74 ALA A C 1
ATOM 577 O O . ALA A 1 74 ? 9.953 -17.359 -17.391 1 97.75 74 ALA A O 1
ATOM 578 N N . PRO A 1 75 ? 9.516 -15.453 -18.484 1 96.94 75 PRO A N 1
ATOM 579 C CA . PRO A 1 75 ? 10.875 -15.383 -19.031 1 96.94 75 PRO A CA 1
ATOM 580 C C . PRO A 1 75 ? 11.922 -15.086 -17.969 1 96.94 75 PRO A C 1
ATOM 582 O O . PRO A 1 75 ? 11.586 -14.617 -16.891 1 96.94 75 PRO A O 1
ATOM 585 N N . GLY A 1 76 ? 13.18 -15.305 -18.281 1 95.62 76 GLY A N 1
ATOM 586 C CA . GLY A 1 76 ? 14.32 -15.18 -17.391 1 95.62 76 GLY A CA 1
ATOM 587 C C . GLY A 1 76 ? 14.383 -13.844 -16.688 1 95.62 76 GLY A C 1
ATOM 588 O O . GLY A 1 76 ? 14.5 -13.789 -15.461 1 95.62 76 GLY A O 1
ATOM 589 N N . PRO A 1 77 ? 14.273 -12.781 -17.453 1 95.56 77 PRO A N 1
ATOM 590 C CA . PRO A 1 77 ? 14.367 -11.469 -16.812 1 95.56 77 PRO A CA 1
ATOM 591 C C . PRO A 1 77 ? 13.266 -11.234 -15.789 1 95.56 77 PRO A C 1
ATOM 593 O O . PRO A 1 77 ? 13.508 -10.609 -14.75 1 95.56 77 PRO A O 1
ATOM 596 N N . ILE A 1 78 ? 12.07 -11.727 -16.031 1 97 78 ILE A N 1
ATOM 597 C CA . ILE A 1 78 ? 10.969 -11.602 -15.094 1 97 78 ILE A CA 1
ATOM 598 C C . ILE A 1 78 ? 11.258 -12.422 -13.844 1 97 78 ILE A C 1
ATOM 600 O O . ILE A 1 78 ? 11.109 -11.938 -12.719 1 97 78 ILE A O 1
ATOM 604 N N . ARG A 1 79 ? 11.711 -13.625 -14 1 96.56 79 ARG A N 1
ATOM 605 C CA . ARG A 1 79 ? 12.023 -14.492 -12.867 1 96.56 79 ARG A CA 1
ATOM 606 C C . ARG A 1 79 ? 13.125 -13.891 -12.008 1 96.56 79 ARG A C 1
ATOM 608 O O . ARG A 1 79 ? 13.117 -14.047 -10.781 1 96.56 79 ARG A O 1
ATOM 615 N N . ARG A 1 80 ? 14.031 -13.227 -12.648 1 95.06 80 ARG A N 1
ATOM 616 C CA . ARG A 1 80 ? 15.094 -12.562 -11.906 1 95.06 80 ARG A CA 1
ATOM 617 C C . ARG A 1 80 ? 14.531 -11.484 -10.984 1 95.06 80 ARG A C 1
ATOM 619 O O . ARG A 1 80 ? 14.938 -11.375 -9.828 1 95.06 80 ARG A O 1
ATOM 626 N N . VAL A 1 81 ? 13.602 -10.711 -11.508 1 95.31 81 VAL A N 1
ATOM 627 C CA . VAL A 1 81 ? 12.992 -9.648 -10.719 1 95.31 81 VAL A CA 1
ATOM 628 C C . VAL A 1 81 ? 12.195 -10.258 -9.562 1 95.31 81 VAL A C 1
ATOM 630 O O . VAL A 1 81 ? 12.25 -9.766 -8.438 1 95.31 81 VAL A O 1
ATOM 633 N N . LEU A 1 82 ? 11.516 -11.352 -9.836 1 97.12 82 LEU A N 1
ATOM 634 C CA . LEU A 1 82 ? 10.75 -12.016 -8.781 1 97.12 82 LEU A CA 1
ATOM 635 C C . LEU A 1 82 ? 11.672 -12.484 -7.66 1 97.12 82 LEU A C 1
ATOM 637 O O . LEU A 1 82 ? 11.352 -12.344 -6.48 1 97.12 82 LEU A O 1
ATOM 641 N N . ALA A 1 83 ? 12.789 -12.992 -8.039 1 95.25 83 ALA A N 1
ATOM 642 C CA . ALA A 1 83 ? 13.773 -13.438 -7.051 1 95.25 83 ALA A CA 1
ATOM 643 C C . ALA A 1 83 ? 14.281 -12.258 -6.23 1 95.25 83 ALA A C 1
ATOM 645 O O . ALA A 1 83 ? 14.461 -12.367 -5.016 1 95.25 83 ALA A O 1
ATOM 646 N N . GLU A 1 84 ? 14.508 -11.18 -6.879 1 92.69 84 GLU A N 1
ATOM 647 C CA . GLU A 1 84 ? 14.977 -9.984 -6.188 1 92.69 84 GLU A CA 1
ATOM 648 C C . GLU A 1 84 ? 13.93 -9.477 -5.195 1 92.69 84 GLU A C 1
ATOM 650 O O . GLU A 1 84 ? 14.266 -9.117 -4.062 1 92.69 84 GLU A O 1
ATOM 655 N N . LEU A 1 85 ? 12.656 -9.422 -5.59 1 93.44 85 LEU A N 1
ATOM 656 C CA . LEU A 1 85 ? 11.586 -9.008 -4.695 1 93.44 85 LEU A CA 1
ATOM 657 C C . LEU A 1 85 ? 11.477 -9.953 -3.5 1 93.44 85 LEU A C 1
ATOM 659 O O . LEU A 1 85 ? 11.391 -9.5 -2.355 1 93.44 85 LEU A O 1
ATOM 663 N N . ALA A 1 86 ? 11.555 -11.227 -3.766 1 95.44 86 ALA A N 1
ATOM 664 C CA . ALA A 1 86 ? 11.461 -12.25 -2.725 1 95.44 86 ALA A CA 1
ATOM 665 C C . ALA A 1 86 ? 12.586 -12.094 -1.703 1 95.44 86 ALA A C 1
ATOM 667 O O . ALA A 1 86 ? 12.375 -12.312 -0.507 1 95.44 86 ALA A O 1
ATOM 668 N N . ALA A 1 87 ? 13.688 -11.695 -2.164 1 92.38 87 ALA A N 1
ATOM 669 C CA . ALA A 1 87 ? 14.867 -11.594 -1.312 1 92.38 87 ALA A CA 1
ATOM 670 C C . ALA A 1 87 ? 14.922 -10.234 -0.61 1 92.38 87 ALA A C 1
ATOM 672 O O . ALA A 1 87 ? 15.734 -10.023 0.289 1 92.38 87 ALA A O 1
ATOM 673 N N . GLY A 1 88 ? 14.047 -9.312 -0.982 1 88.31 88 GLY A N 1
ATOM 674 C CA . GLY A 1 88 ? 14.117 -7.945 -0.491 1 88.31 88 GLY A CA 1
ATOM 675 C C . GLY A 1 88 ? 13.07 -7.637 0.564 1 88.31 88 GLY A C 1
ATOM 676 O O . GLY A 1 88 ? 12.258 -8.492 0.905 1 88.31 88 GLY A O 1
ATOM 677 N N . PRO A 1 89 ? 13.047 -6.395 1.068 1 83.25 89 PRO A N 1
ATOM 678 C CA . PRO A 1 89 ? 12.195 -6.004 2.191 1 83.25 89 PRO A CA 1
ATOM 679 C C . PRO A 1 89 ? 10.742 -5.789 1.777 1 83.25 89 PRO A C 1
ATOM 681 O O . PRO A 1 89 ? 9.844 -5.805 2.625 1 83.25 89 PRO A O 1
ATOM 684 N N . VAL A 1 90 ? 10.492 -5.543 0.52 1 85.38 90 VAL A N 1
ATOM 685 C CA . VAL A 1 90 ? 9.117 -5.297 0.095 1 85.38 90 VAL A CA 1
ATOM 686 C C . VAL A 1 90 ? 8.383 -6.625 -0.085 1 85.38 90 VAL A C 1
ATOM 688 O O . VAL A 1 90 ? 7.188 -6.723 0.192 1 85.38 90 VAL A O 1
ATOM 691 N N . GLY A 1 91 ? 9.125 -7.605 -0.658 1 92.06 91 GLY A N 1
ATOM 692 C CA . GLY A 1 91 ? 8.617 -8.961 -0.777 1 92.06 91 GLY A CA 1
ATOM 693 C C . GLY A 1 91 ? 7.523 -9.102 -1.823 1 92.06 91 GLY A C 1
ATOM 694 O O . GLY A 1 91 ? 7.359 -8.227 -2.674 1 92.06 91 GLY A O 1
ATOM 695 N N . MET A 1 92 ? 6.84 -10.273 -1.828 1 96.56 92 MET A N 1
ATOM 696 C CA . MET A 1 92 ? 5.762 -10.656 -2.736 1 96.56 92 MET A CA 1
ATOM 697 C C . MET A 1 92 ? 5.082 -11.938 -2.264 1 96.56 92 MET A C 1
ATOM 699 O O . MET A 1 92 ? 5.508 -12.539 -1.279 1 96.56 92 MET A O 1
ATOM 703 N N . SER A 1 93 ? 3.992 -12.289 -2.951 1 97.94 93 SER A N 1
ATOM 704 C CA . SER A 1 93 ? 3.266 -13.5 -2.594 1 97.94 93 SER A CA 1
ATOM 705 C C . SER A 1 93 ? 3.471 -14.602 -3.633 1 97.94 93 SER A C 1
ATOM 707 O O . SER A 1 93 ? 3.639 -14.312 -4.82 1 97.94 93 SER A O 1
ATOM 709 N N . TRP A 1 94 ? 3.465 -15.812 -3.098 1 98.31 94 TRP A N 1
ATOM 710 C CA . TRP A 1 94 ? 3.465 -17.031 -3.904 1 98.31 94 TRP A CA 1
ATOM 711 C C . TRP A 1 94 ? 2.176 -17.812 -3.701 1 98.31 94 TRP A C 1
ATOM 713 O O . TRP A 1 94 ? 1.72 -17.984 -2.57 1 98.31 94 TRP A O 1
ATOM 723 N N . LEU A 1 95 ? 1.659 -18.344 -4.836 1 97.88 95 LEU A N 1
ATOM 724 C CA . LEU A 1 95 ? 0.465 -19.172 -4.777 1 97.88 95 LEU A CA 1
ATOM 725 C C . LEU A 1 95 ? 0.721 -20.531 -5.418 1 97.88 95 LEU A C 1
ATOM 727 O O . LEU A 1 95 ? 1.25 -20.609 -6.531 1 97.88 95 LEU A O 1
ATOM 731 N N . VAL A 1 96 ? 0.425 -21.578 -4.703 1 97.06 96 VAL A N 1
ATOM 732 C CA . VAL A 1 96 ? 0.319 -22.906 -5.289 1 97.06 96 VAL A CA 1
ATOM 733 C C . VAL A 1 96 ? -1.148 -23.25 -5.543 1 97.06 96 VAL A C 1
ATOM 735 O O . VAL A 1 96 ? -1.949 -23.312 -4.609 1 97.06 96 VAL A O 1
ATOM 738 N N . SER A 1 97 ? -1.473 -23.438 -6.812 1 96.75 97 SER A N 1
ATOM 739 C CA . SER A 1 97 ? -2.877 -23.641 -7.16 1 96.75 97 SER A CA 1
ATOM 740 C C . SER A 1 97 ? -3.021 -24.578 -8.352 1 96.75 97 SER A C 1
ATOM 742 O O . SER A 1 97 ? -2.135 -24.641 -9.203 1 96.75 97 SER A O 1
ATOM 744 N N . ALA A 1 98 ? -4.152 -25.281 -8.391 1 95.94 98 ALA A N 1
ATOM 745 C CA . ALA A 1 98 ? -4.48 -26.125 -9.539 1 95.94 98 ALA A CA 1
ATOM 746 C C . ALA A 1 98 ? -5.434 -25.406 -10.492 1 95.94 98 ALA A C 1
ATOM 748 O O . ALA A 1 98 ? -5.781 -25.922 -11.555 1 95.94 98 ALA A O 1
ATOM 749 N N . TYR A 1 99 ? -5.855 -24.203 -10.188 1 96.44 99 TYR A N 1
ATOM 750 C CA . TYR A 1 99 ? -6.746 -23.453 -11.055 1 96.44 99 TYR A CA 1
ATOM 751 C C . TYR A 1 99 ? -6.047 -23.062 -12.352 1 96.44 99 TYR A C 1
ATOM 753 O O . TYR A 1 99 ? -4.859 -22.734 -12.352 1 96.44 99 TYR A O 1
ATOM 761 N N . PRO A 1 100 ? -6.875 -23.062 -13.438 1 97 100 PRO A N 1
ATOM 762 C CA . PRO A 1 100 ? -6.32 -22.438 -14.641 1 97 100 PRO A CA 1
ATOM 763 C C . PRO A 1 100 ? -5.969 -20.969 -14.438 1 97 100 PRO A C 1
ATOM 765 O O . PRO A 1 100 ? -6.602 -20.281 -13.633 1 97 100 PRO A O 1
ATOM 768 N N . PHE A 1 101 ? -5.039 -20.516 -15.195 1 97.62 101 PHE A N 1
ATOM 769 C CA . PHE A 1 101 ? -4.438 -19.203 -15.047 1 97.62 101 PHE A CA 1
ATOM 770 C C . PHE A 1 101 ? -5.508 -18.125 -15.016 1 97.62 101 PHE A C 1
ATOM 772 O O . PHE A 1 101 ? -5.59 -17.344 -14.062 1 97.62 101 PHE A O 1
ATOM 779 N N . GLU A 1 102 ? -6.422 -18.109 -15.984 1 97.5 102 GLU A N 1
ATOM 780 C CA . GLU A 1 102 ? -7.457 -17.094 -16.094 1 97.5 102 GLU A CA 1
ATOM 781 C C . GLU A 1 102 ? -8.492 -17.219 -14.977 1 97.5 102 GLU A C 1
ATOM 783 O O . GLU A 1 102 ? -9.023 -16.219 -14.492 1 97.5 102 GLU A O 1
ATOM 788 N N . ARG A 1 103 ? -8.734 -18.406 -14.602 1 97.38 103 ARG A N 1
ATOM 789 C CA . ARG A 1 103 ? -9.688 -18.641 -13.523 1 97.38 103 ARG A CA 1
ATOM 790 C C . ARG A 1 103 ? -9.125 -18.172 -12.18 1 97.38 103 ARG A C 1
ATOM 792 O O . ARG A 1 103 ? -9.844 -17.594 -11.367 1 97.38 103 ARG A O 1
ATOM 799 N N . LEU A 1 104 ? -7.879 -18.469 -11.984 1 97.94 104 LEU A N 1
ATOM 800 C CA . LEU A 1 104 ? -7.246 -18 -10.758 1 97.94 104 LEU A CA 1
ATOM 801 C C . LEU A 1 104 ? -7.258 -16.469 -10.688 1 97.94 104 LEU A C 1
ATOM 803 O O . LEU A 1 104 ? -7.562 -15.898 -9.641 1 97.94 104 LEU A O 1
ATOM 807 N N . ALA A 1 105 ? -6.977 -15.789 -11.812 1 98 105 ALA A N 1
ATOM 808 C CA . ALA A 1 105 ? -7.023 -14.328 -11.875 1 98 105 ALA A CA 1
ATOM 809 C C . ALA A 1 105 ? -8.414 -13.812 -11.516 1 98 105 ALA A C 1
ATOM 811 O O . ALA A 1 105 ? -8.539 -12.844 -10.766 1 98 105 ALA A O 1
ATOM 812 N N . ALA A 1 106 ? -9.367 -14.508 -12.055 1 96.38 106 ALA A N 1
ATOM 813 C CA . ALA A 1 106 ? -10.742 -14.117 -11.773 1 96.38 106 ALA A CA 1
ATOM 814 C C . ALA A 1 106 ? -11.062 -14.25 -10.289 1 96.38 106 ALA A C 1
ATOM 816 O O . ALA A 1 106 ? -11.703 -13.375 -9.703 1 96.38 106 ALA A O 1
ATOM 817 N N . GLU A 1 107 ? -10.609 -15.336 -9.703 1 95.25 107 GLU A N 1
ATOM 818 C CA . GLU A 1 107 ? -10.812 -15.555 -8.273 1 95.25 107 GLU A CA 1
ATOM 819 C C . GLU A 1 107 ? -10.125 -14.477 -7.445 1 95.25 107 GLU A C 1
ATOM 821 O O . GLU A 1 107 ? -10.711 -13.953 -6.492 1 95.25 107 GLU A O 1
ATOM 826 N N . LEU A 1 108 ? -8.977 -14.07 -7.824 1 96.19 108 LEU A N 1
ATOM 827 C CA . LEU A 1 108 ? -8.211 -13.062 -7.098 1 96.19 108 LEU A CA 1
ATOM 828 C C . LEU A 1 108 ? -8.859 -11.688 -7.242 1 96.19 108 LEU A C 1
ATOM 830 O O . LEU A 1 108 ? -8.867 -10.898 -6.293 1 96.19 108 LEU A O 1
ATOM 834 N N . ARG A 1 109 ? -9.445 -11.422 -8.406 1 94.44 109 ARG A N 1
ATOM 835 C CA . ARG A 1 109 ? -10.117 -10.148 -8.641 1 94.44 109 ARG A CA 1
ATOM 836 C C . ARG A 1 109 ? -11.266 -9.945 -7.656 1 94.44 109 ARG A C 1
ATOM 838 O O . ARG A 1 109 ? -11.523 -8.82 -7.211 1 94.44 109 ARG A O 1
ATOM 845 N N . GLU A 1 110 ? -11.773 -11.016 -7.266 1 90.88 110 GLU A N 1
ATOM 846 C CA . GLU A 1 110 ? -12.906 -10.938 -6.344 1 90.88 110 GLU A CA 1
ATOM 847 C C . GLU A 1 110 ? -12.453 -10.508 -4.953 1 90.88 110 GLU A C 1
ATOM 849 O O . GLU A 1 110 ? -13.273 -10.07 -4.137 1 90.88 110 GLU A O 1
ATOM 854 N N . ARG A 1 111 ? -11.172 -10.57 -4.707 1 91 111 ARG A N 1
ATOM 855 C CA . ARG A 1 111 ? -10.656 -10.266 -3.377 1 91 111 ARG A CA 1
ATOM 856 C C . ARG A 1 111 ? -10.188 -8.812 -3.295 1 91 111 ARG A C 1
ATOM 858 O O . ARG A 1 111 ? -9.891 -8.312 -2.207 1 91 111 ARG A O 1
ATOM 865 N N . LEU A 1 112 ? -10.164 -8.172 -4.398 1 89.62 112 LEU A N 1
ATOM 866 C CA . LEU A 1 112 ? -9.641 -6.812 -4.449 1 89.62 112 LEU A CA 1
ATOM 867 C C . LEU A 1 112 ? -10.57 -5.848 -3.725 1 89.62 112 LEU A C 1
ATOM 869 O O . LEU A 1 112 ? -10.125 -4.84 -3.174 1 89.62 112 LEU A O 1
ATOM 873 N N . ASP A 1 113 ? -11.906 -6.238 -3.738 1 82.25 113 ASP A N 1
ATOM 874 C CA . ASP A 1 113 ? -12.898 -5.352 -3.139 1 82.25 113 ASP A CA 1
ATOM 875 C C . ASP A 1 113 ? -13.547 -5.996 -1.914 1 82.25 113 ASP A C 1
ATOM 877 O O . ASP A 1 113 ? -14.039 -7.121 -1.987 1 82.25 113 ASP A O 1
ATOM 881 N N . VAL A 1 114 ? -13.398 -5.309 -0.792 1 75.56 114 VAL A N 1
ATOM 882 C CA . VAL A 1 114 ? -14.078 -5.77 0.415 1 75.56 114 VAL A CA 1
ATOM 883 C C . VAL A 1 114 ? -15.305 -4.898 0.683 1 75.56 114 VAL A C 1
ATOM 885 O O . VAL A 1 114 ? -15.219 -3.67 0.668 1 75.56 114 VAL A O 1
ATOM 888 N N . ARG A 1 115 ? -16.406 -5.543 0.779 1 74.19 115 ARG A N 1
ATOM 889 C CA . ARG A 1 115 ? -17.641 -4.816 1.082 1 74.19 115 ARG A CA 1
ATOM 890 C C . ARG A 1 115 ? -17.734 -4.492 2.568 1 74.19 115 ARG A C 1
ATOM 892 O O . ARG A 1 115 ? -17.547 -5.371 3.414 1 74.19 115 ARG A O 1
ATOM 899 N N . LEU A 1 116 ? -17.938 -3.205 2.855 1 68.69 116 LEU A N 1
ATOM 900 C CA . LEU A 1 116 ? -18.094 -2.734 4.227 1 68.69 116 LEU A CA 1
ATOM 901 C C . LEU A 1 116 ? -19.547 -2.865 4.684 1 68.69 116 LEU A C 1
ATOM 903 O O . LEU A 1 116 ? -20.438 -3.025 3.861 1 68.69 116 LEU A O 1
ATOM 907 N N . PRO A 1 117 ? -19.672 -2.91 6 1 70.12 117 PRO A N 1
ATOM 908 C CA . PRO A 1 117 ? -21.031 -3.062 6.539 1 70.12 117 PRO A CA 1
ATOM 909 C C . PRO A 1 117 ? -22 -2.014 6.004 1 70.12 117 PRO A C 1
ATOM 911 O O . PRO A 1 117 ? -23.188 -2.287 5.859 1 70.12 117 PRO A O 1
ATOM 914 N N . ASP A 1 118 ? -21.469 -0.95 5.723 1 67.62 118 ASP A N 1
ATOM 915 C CA . ASP A 1 118 ? -22.328 0.141 5.266 1 67.62 118 ASP A CA 1
ATOM 916 C C . ASP A 1 118 ? -22.578 0.048 3.762 1 67.62 118 ASP A C 1
ATOM 918 O O . ASP A 1 118 ? -23.203 0.928 3.178 1 67.62 118 ASP A O 1
ATOM 922 N N . GLY A 1 119 ? -22.031 -0.973 3.113 1 69.75 119 GLY A N 1
ATOM 923 C CA . GLY A 1 119 ? -22.266 -1.217 1.698 1 69.75 119 GLY A CA 1
ATOM 924 C C . GLY A 1 119 ? -21.156 -0.677 0.806 1 69.75 119 GLY A C 1
ATOM 925 O O . GLY A 1 119 ? -21.062 -1.047 -0.367 1 69.75 119 GLY A O 1
ATOM 926 N N . ARG A 1 120 ? -20.391 0.122 1.368 1 70.19 120 ARG A N 1
ATOM 927 C CA . ARG A 1 120 ? -19.266 0.63 0.592 1 70.19 120 ARG A CA 1
ATOM 928 C C . ARG A 1 120 ? -18.219 -0.453 0.379 1 70.19 120 ARG A C 1
ATOM 930 O O . ARG A 1 120 ? -18.25 -1.499 1.03 1 70.19 120 ARG A O 1
ATOM 937 N N . THR A 1 121 ? -17.391 -0.149 -0.78 1 70.56 121 THR A N 1
ATOM 938 C CA . THR A 1 121 ? -16.312 -1.086 -1.051 1 70.56 121 THR A CA 1
ATOM 939 C C . THR A 1 121 ? -14.953 -0.447 -0.752 1 70.56 121 THR A C 1
ATOM 941 O O . THR A 1 121 ? -14.758 0.746 -0.996 1 70.56 121 THR A O 1
ATOM 944 N N . ALA A 1 122 ? -14.156 -1.091 -0.024 1 73.44 122 ALA A N 1
ATOM 945 C CA . ALA A 1 122 ? -12.773 -0.681 0.224 1 73.44 122 ALA A CA 1
ATOM 946 C C . ALA A 1 122 ? -11.789 -1.589 -0.51 1 73.44 122 ALA A C 1
ATOM 948 O O . ALA A 1 122 ? -11.992 -2.803 -0.581 1 73.44 122 ALA A O 1
ATOM 949 N N . LEU A 1 123 ? -10.812 -0.911 -1.188 1 79.75 123 LEU A N 1
ATOM 950 C CA . LEU A 1 123 ? -9.773 -1.695 -1.846 1 79.75 123 LEU A CA 1
ATOM 951 C C . LEU A 1 123 ? -8.938 -2.461 -0.824 1 79.75 123 LEU A C 1
ATOM 953 O O . LEU A 1 123 ? -8.43 -1.871 0.13 1 79.75 123 LEU A O 1
ATOM 957 N N . PHE A 1 124 ? -9.023 -3.727 -1.022 1 83.62 124 PHE A N 1
ATOM 958 C CA . PHE A 1 124 ? -8.234 -4.633 -0.193 1 83.62 124 PHE A CA 1
ATOM 959 C C . PHE A 1 124 ? -6.938 -5.016 -0.892 1 83.62 124 PHE A C 1
ATOM 961 O O . PHE A 1 124 ? -6.945 -5.812 -1.835 1 83.62 124 PHE A O 1
ATOM 968 N N . ARG A 1 125 ? -5.758 -4.418 -0.438 1 89.06 125 ARG A N 1
ATOM 969 C CA . ARG A 1 125 ? -4.477 -4.645 -1.102 1 89.06 125 ARG A CA 1
ATOM 970 C C . ARG A 1 125 ? -3.828 -5.938 -0.616 1 89.06 125 ARG A C 1
ATOM 972 O O . ARG A 1 125 ? -2.686 -5.93 -0.154 1 89.06 125 ARG A O 1
ATOM 979 N N . PHE A 1 126 ? -4.461 -7.059 -0.882 1 92.31 126 PHE A N 1
ATOM 980 C CA . PHE A 1 126 ? -3.943 -8.352 -0.443 1 92.31 126 PHE A CA 1
ATOM 981 C C . PHE A 1 126 ? -2.613 -8.656 -1.12 1 92.31 126 PHE A C 1
ATOM 983 O O . PHE A 1 126 ? -1.904 -9.578 -0.716 1 92.31 126 PHE A O 1
ATOM 990 N N . TYR A 1 127 ? -2.256 -7.785 -2.137 1 93.88 127 TYR A N 1
ATOM 991 C CA . TYR A 1 127 ? -1.043 -8.023 -2.91 1 93.88 127 TYR A CA 1
ATOM 992 C C . TYR A 1 127 ? 0.156 -7.336 -2.27 1 93.88 127 TYR A C 1
ATOM 994 O O . TYR A 1 127 ? 1.286 -7.477 -2.742 1 93.88 127 TYR A O 1
ATOM 1002 N N . ASP A 1 128 ? -0.106 -6.602 -1.248 1 90.56 128 ASP A N 1
ATOM 1003 C CA . ASP A 1 128 ? 0.998 -6.113 -0.428 1 90.56 128 ASP A CA 1
ATOM 1004 C C . ASP A 1 128 ? 1.443 -7.168 0.579 1 90.56 128 ASP A C 1
ATOM 1006 O O . ASP A 1 128 ? 0.76 -7.41 1.576 1 90.56 128 ASP A O 1
ATOM 1010 N N . ALA A 1 129 ? 2.588 -7.715 0.297 1 93 129 ALA A N 1
ATOM 1011 C CA . ALA A 1 129 ? 3.094 -8.836 1.085 1 93 129 ALA A CA 1
ATOM 1012 C C . ALA A 1 129 ? 3.346 -8.422 2.531 1 93 129 ALA A C 1
ATOM 1014 O O . ALA A 1 129 ? 3.277 -9.25 3.443 1 93 129 ALA A O 1
ATOM 1015 N N . ARG A 1 130 ? 3.557 -7.18 2.807 1 87.81 130 ARG A N 1
ATOM 1016 C CA . ARG A 1 130 ? 3.91 -6.68 4.133 1 87.81 130 ARG A CA 1
ATOM 1017 C C . ARG A 1 130 ? 2.695 -6.664 5.051 1 87.81 130 ARG A C 1
ATOM 1019 O O . ARG A 1 130 ? 2.836 -6.723 6.277 1 87.81 130 ARG A O 1
ATOM 1026 N N . ILE A 1 131 ? 1.499 -6.641 4.473 1 88.44 131 ILE A N 1
ATOM 1027 C CA . ILE A 1 131 ? 0.313 -6.461 5.301 1 88.44 131 ILE A CA 1
ATOM 1028 C C . ILE A 1 131 ? -0.504 -7.75 5.32 1 88.44 131 ILE A C 1
ATOM 1030 O O . ILE A 1 131 ? -1.343 -7.949 6.203 1 88.44 131 ILE A O 1
ATOM 1034 N N . LEU A 1 132 ? -0.275 -8.633 4.402 1 92.38 132 LEU A N 1
ATOM 1035 C CA . LEU A 1 132 ? -1.132 -9.797 4.211 1 92.38 132 LEU A CA 1
ATOM 1036 C C . LEU A 1 132 ? -1.115 -10.695 5.445 1 92.38 132 LEU A C 1
ATOM 1038 O O . LEU A 1 132 ? -2.164 -11.172 5.887 1 92.38 132 LEU A O 1
ATOM 1042 N N . PRO A 1 133 ? 0.03 -10.914 6.078 1 90.19 133 PRO A N 1
ATOM 1043 C CA . PRO A 1 133 ? 0.014 -11.75 7.281 1 90.19 133 PRO A CA 1
ATOM 1044 C C . PRO A 1 133 ? -0.865 -11.18 8.391 1 90.19 133 PRO A C 1
ATOM 1046 O O . PRO A 1 133 ? -1.604 -11.914 9.047 1 90.19 133 PRO A O 1
ATOM 1049 N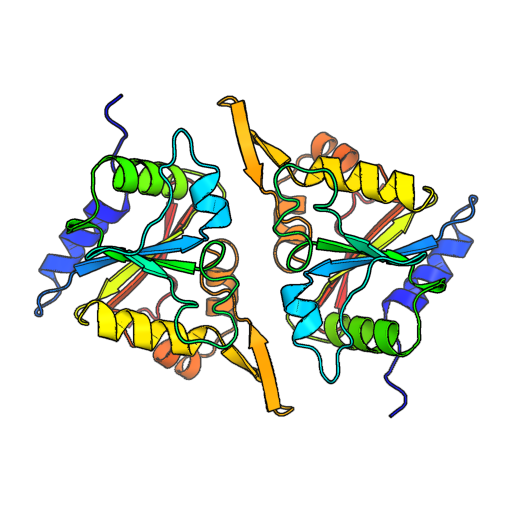 N . ASP A 1 134 ? -0.816 -9.961 8.578 1 84.5 134 ASP A N 1
ATOM 1050 C CA . ASP A 1 134 ? -1.631 -9.305 9.602 1 84.5 134 ASP A CA 1
ATOM 1051 C C . ASP A 1 134 ? -3.115 -9.383 9.25 1 84.5 134 ASP A C 1
ATOM 1053 O O . ASP A 1 134 ? -3.959 -9.57 10.125 1 84.5 134 ASP A O 1
ATOM 1057 N N . ILE A 1 135 ? -3.373 -9.219 8 1 83.94 135 ILE A N 1
ATOM 1058 C CA . ILE A 1 135 ? -4.746 -9.32 7.52 1 83.94 135 ILE A CA 1
ATOM 1059 C C . ILE A 1 135 ? -5.285 -10.727 7.777 1 83.94 135 ILE A C 1
ATOM 1061 O O . ILE A 1 135 ? -6.398 -10.883 8.281 1 83.94 135 ILE A O 1
ATOM 1065 N N . ALA A 1 136 ? -4.488 -11.648 7.434 1 87.75 136 ALA A N 1
ATOM 1066 C CA . ALA A 1 136 ? -4.895 -13.039 7.621 1 87.75 136 ALA A CA 1
ATOM 1067 C C . ALA A 1 136 ? -5.137 -13.344 9.094 1 87.75 136 ALA A C 1
ATOM 1069 O O . ALA A 1 136 ? -6.047 -14.102 9.438 1 87.75 136 ALA A O 1
ATOM 1070 N N . ARG A 1 137 ? -4.422 -12.758 9.945 1 86.56 137 ARG A N 1
ATOM 1071 C CA . ARG A 1 137 ? -4.508 -13.008 11.375 1 86.56 137 ARG A CA 1
ATOM 1072 C C . ARG A 1 137 ? -5.816 -12.484 11.953 1 86.56 137 ARG A C 1
ATOM 1074 O O . ARG A 1 137 ? -6.344 -13.031 12.922 1 86.56 137 ARG A O 1
ATOM 1081 N N . VAL A 1 138 ? -6.309 -11.484 11.406 1 81.69 138 VAL A N 1
ATOM 1082 C CA . VAL A 1 138 ? -7.512 -10.867 11.953 1 81.69 138 VAL A CA 1
ATOM 1083 C C . VAL A 1 138 ? -8.75 -11.578 11.414 1 81.69 138 VAL A C 1
ATOM 1085 O O . VAL A 1 138 ? -9.859 -11.391 11.922 1 81.69 138 VAL A O 1
ATOM 1088 N N . MET A 1 139 ? -8.578 -12.391 10.43 1 85.75 139 MET A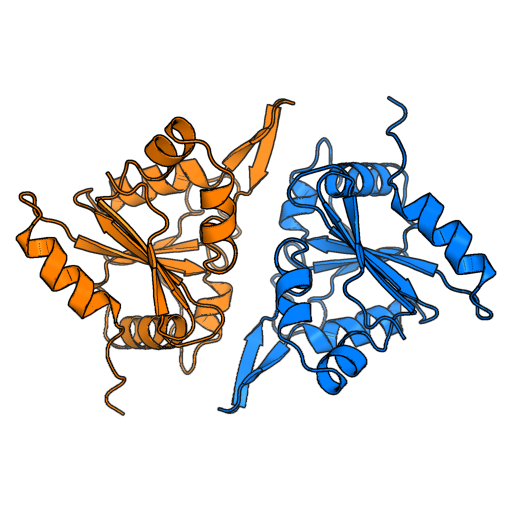 N 1
ATOM 1089 C CA . MET A 1 139 ? -9.695 -13.148 9.867 1 85.75 139 MET A CA 1
ATOM 1090 C C . MET A 1 139 ? -10.062 -14.32 10.766 1 85.75 139 MET A C 1
ATOM 1092 O O . MET A 1 139 ? -9.188 -14.969 11.344 1 85.75 139 MET A O 1
ATOM 1096 N N . ASN A 1 140 ? -11.352 -14.516 10.859 1 87.25 140 ASN A N 1
ATOM 1097 C CA . ASN A 1 140 ? -11.758 -15.758 11.508 1 87.25 140 ASN A CA 1
ATOM 1098 C C . ASN A 1 140 ? -11.586 -16.953 10.578 1 87.25 140 ASN A C 1
ATOM 1100 O O . ASN A 1 140 ? -11.203 -16.797 9.422 1 87.25 140 ASN A O 1
ATOM 1104 N N . ASP A 1 141 ? -11.859 -18.188 11.102 1 88.12 141 ASP A N 1
ATOM 1105 C CA . ASP A 1 141 ? -11.57 -19.406 10.367 1 88.12 141 ASP A CA 1
ATOM 1106 C C . ASP A 1 141 ? -12.383 -19.469 9.07 1 88.12 141 ASP A C 1
ATOM 1108 O O . ASP A 1 141 ? -11.852 -19.828 8.016 1 88.12 141 ASP A O 1
ATOM 1112 N N . ALA A 1 142 ? -13.586 -19.141 9.141 1 89.12 142 ALA A N 1
ATOM 1113 C CA . ALA A 1 142 ? -14.453 -19.203 7.969 1 89.12 142 ALA A CA 1
ATOM 1114 C C . ALA A 1 142 ? -14.016 -18.188 6.918 1 89.12 142 ALA A C 1
ATOM 1116 O O . ALA A 1 142 ? -13.938 -18.5 5.73 1 89.12 142 ALA A O 1
ATOM 1117 N N . GLN A 1 143 ? -13.727 -16.938 7.34 1 84.81 143 GLN A N 1
ATOM 1118 C CA . GLN A 1 143 ? -13.242 -15.883 6.453 1 84.81 143 GLN A CA 1
ATOM 1119 C C . GLN A 1 143 ? -11.922 -16.281 5.793 1 84.81 143 GLN A C 1
ATOM 1121 O O . GLN A 1 143 ? -11.758 -16.109 4.586 1 84.81 143 GLN A O 1
ATOM 1126 N N . ARG A 1 144 ? -11.117 -16.828 6.617 1 88.44 144 ARG A N 1
ATOM 1127 C CA . ARG A 1 144 ? -9.797 -17.219 6.145 1 88.44 144 ARG A CA 1
ATOM 1128 C C . ARG A 1 144 ? -9.891 -18.328 5.105 1 88.44 144 ARG A C 1
ATOM 1130 O O . ARG A 1 144 ? -9.25 -18.266 4.055 1 88.44 144 ARG A O 1
ATOM 1137 N N . SER A 1 145 ? -10.688 -19.312 5.355 1 89.5 145 SER A N 1
ATOM 1138 C CA . SER A 1 145 ? -10.891 -20.422 4.426 1 89.5 145 SER A CA 1
ATOM 1139 C C . SER A 1 145 ? -11.438 -19.938 3.088 1 89.5 145 SER A C 1
ATOM 1141 O O . SER A 1 145 ? -10.984 -20.375 2.027 1 89.5 145 SER A O 1
ATOM 1143 N N . GLN A 1 146 ? -12.344 -19.047 3.166 1 88.56 146 GLN A N 1
ATOM 1144 C CA . GLN A 1 146 ? -12.953 -18.516 1.952 1 88.56 146 GLN A CA 1
ATOM 1145 C C . GLN A 1 146 ? -11.961 -17.656 1.173 1 88.56 146 GLN A C 1
ATOM 1147 O O . GLN A 1 146 ? -11.922 -17.703 -0.058 1 88.56 146 GLN A O 1
ATOM 1152 N N . PHE A 1 147 ? -11.227 -16.906 1.904 1 91.25 147 PHE A N 1
ATOM 1153 C CA . PHE A 1 147 ? -10.297 -15.984 1.266 1 91.25 147 PHE A CA 1
ATOM 1154 C C . PHE A 1 147 ? -9.211 -16.75 0.506 1 91.25 147 PHE A C 1
ATOM 1156 O O . PHE A 1 147 ? -8.836 -16.359 -0.601 1 91.25 147 PHE A O 1
ATOM 1163 N N . PHE A 1 148 ? -8.781 -17.844 1.032 1 93.44 148 PHE A N 1
ATOM 1164 C CA . PHE A 1 148 ? -7.633 -18.547 0.468 1 93.44 148 PHE A CA 1
ATOM 1165 C C . PHE A 1 148 ? -8.078 -19.797 -0.264 1 93.44 148 PHE A C 1
ATOM 1167 O O . PHE A 1 148 ? -7.25 -20.656 -0.583 1 93.44 148 PHE A O 1
ATOM 1174 N N . VAL A 1 149 ? -9.297 -19.938 -0.639 1 91.06 149 VAL A N 1
ATOM 1175 C CA . VAL A 1 149 ? -9.922 -21.172 -1.098 1 91.06 149 VAL A CA 1
ATOM 1176 C C . VAL A 1 149 ? -9.352 -21.562 -2.461 1 91.06 149 VAL A C 1
ATOM 1178 O O . VAL A 1 149 ? -9.266 -22.75 -2.785 1 91.06 149 VAL A O 1
ATOM 1181 N N . ALA A 1 150 ? -8.844 -20.688 -3.221 1 93.19 150 ALA A N 1
ATOM 1182 C CA . ALA A 1 150 ? -8.438 -20.969 -4.594 1 93.19 150 ALA A CA 1
ATOM 1183 C C . ALA A 1 150 ? -7.004 -21.484 -4.645 1 93.19 150 ALA A C 1
ATOM 1185 O O . ALA A 1 150 ? -6.484 -21.781 -5.723 1 93.19 150 ALA A O 1
ATOM 1186 N N . THR A 1 151 ? -6.414 -21.641 -3.467 1 95.5 151 THR A N 1
ATOM 1187 C CA . THR A 1 151 ? -5.016 -22.047 -3.451 1 95.5 151 THR A CA 1
ATOM 1188 C C . THR A 1 151 ? -4.801 -23.188 -2.461 1 95.5 151 THR A C 1
ATOM 1190 O O . THR A 1 151 ? -5.512 -23.297 -1.459 1 95.5 151 THR A O 1
ATOM 1193 N N . TYR A 1 152 ? -3.875 -24.062 -2.762 1 94.06 152 TYR A N 1
ATOM 1194 C CA . TYR A 1 152 ? -3.377 -25.016 -1.777 1 94.06 152 TYR A CA 1
ATOM 1195 C C . TYR A 1 152 ? -2.502 -24.328 -0.74 1 94.06 152 TYR A C 1
ATOM 1197 O O . TYR A 1 152 ? -2.602 -24.609 0.456 1 94.06 152 TYR A O 1
ATOM 1205 N N . ASP A 1 153 ? -1.603 -23.469 -1.27 1 95.19 153 ASP A N 1
ATOM 1206 C CA . ASP A 1 153 ? -0.742 -22.656 -0.416 1 95.19 153 ASP A CA 1
ATOM 1207 C C . ASP A 1 153 ? -0.744 -21.203 -0.866 1 95.19 153 ASP A C 1
ATOM 1209 O O . ASP A 1 153 ? -0.78 -20.922 -2.064 1 95.19 153 ASP A O 1
ATOM 1213 N N . TRP A 1 154 ? -0.732 -20.359 0.075 1 97.12 154 TRP A N 1
ATOM 1214 C CA . TRP A 1 154 ? -0.456 -18.938 -0.072 1 97.12 154 TRP A CA 1
ATOM 1215 C C . TRP A 1 154 ? 0.644 -18.484 0.888 1 97.12 154 TRP A C 1
ATOM 1217 O O . TRP A 1 154 ? 0.458 -18.516 2.107 1 97.12 154 TRP A O 1
ATOM 1227 N N . LEU A 1 155 ? 1.767 -18.109 0.288 1 97.25 155 LEU A N 1
ATOM 1228 C CA . LEU A 1 155 ? 2.918 -17.719 1.093 1 97.25 155 LEU A CA 1
ATOM 1229 C C . LEU A 1 155 ? 3.402 -16.328 0.704 1 97.25 155 LEU A C 1
ATOM 1231 O O . LEU A 1 155 ? 3.271 -15.922 -0.453 1 97.25 155 LEU A O 1
ATOM 1235 N N . VAL A 1 156 ? 3.893 -15.648 1.693 1 97.31 156 VAL A N 1
ATOM 1236 C CA . VAL A 1 156 ? 4.633 -14.422 1.416 1 97.31 156 VAL A CA 1
ATOM 1237 C C . VAL A 1 156 ? 6.129 -14.672 1.6 1 97.31 156 VAL A C 1
ATOM 1239 O O . VAL A 1 156 ? 6.535 -15.438 2.479 1 97.31 156 VAL A O 1
ATOM 1242 N N . GLU A 1 157 ? 6.938 -14.125 0.718 1 97.31 157 GLU A N 1
ATOM 1243 C CA . GLU A 1 157 ? 8.391 -14.156 0.883 1 97.31 157 GLU A CA 1
ATOM 1244 C C . GLU A 1 157 ? 8.961 -12.742 0.99 1 97.31 157 GLU A C 1
ATOM 1246 O O . GLU A 1 157 ? 8.883 -11.961 0.039 1 97.31 157 GLU A O 1
ATOM 1251 N N . ILE A 1 158 ? 9.523 -12.461 2.16 1 93.06 158 ILE A N 1
ATOM 1252 C CA . ILE A 1 158 ? 10.125 -11.172 2.496 1 93.06 158 ILE A CA 1
ATOM 1253 C C . ILE A 1 158 ? 11.516 -11.398 3.092 1 93.06 158 ILE A C 1
ATOM 1255 O O . ILE A 1 158 ? 11.688 -12.211 3.998 1 93.06 158 ILE A O 1
ATOM 1259 N N . ASP A 1 159 ? 12.461 -10.719 2.576 1 90.75 159 ASP A N 1
ATOM 1260 C CA . ASP A 1 159 ? 13.836 -10.883 3.031 1 90.75 159 ASP A CA 1
ATOM 1261 C C . ASP A 1 159 ? 14.266 -12.344 2.975 1 90.75 159 ASP A C 1
ATOM 1263 O O . ASP A 1 159 ? 14.953 -12.836 3.873 1 90.75 159 ASP A O 1
ATOM 1267 N N . GLY A 1 160 ? 13.727 -13.047 2.006 1 93.81 160 GLY A N 1
ATOM 1268 C CA . GLY A 1 160 ? 14.094 -14.438 1.81 1 93.81 160 GLY A CA 1
ATOM 1269 C C . GLY A 1 160 ? 13.367 -15.383 2.75 1 93.81 160 GLY A C 1
ATOM 1270 O O . GLY A 1 160 ? 13.648 -16.578 2.77 1 93.81 160 GLY A O 1
ATOM 1271 N N . ARG A 1 161 ? 12.523 -14.875 3.562 1 94.94 161 ARG A N 1
ATOM 1272 C CA . ARG A 1 161 ? 11.805 -15.711 4.52 1 94.94 161 ARG A CA 1
ATOM 1273 C C . ARG A 1 161 ? 10.391 -16 4.031 1 94.94 161 ARG A C 1
ATOM 1275 O O . ARG A 1 161 ? 9.641 -15.086 3.678 1 94.94 161 ARG A O 1
ATOM 1282 N N . LEU A 1 162 ? 10.039 -17.297 4.031 1 96.31 162 LEU A N 1
ATOM 1283 C CA . LEU A 1 162 ? 8.711 -17.75 3.623 1 96.31 162 LEU A CA 1
ATOM 1284 C C . LEU A 1 162 ? 7.773 -17.844 4.82 1 96.31 162 LEU A C 1
ATOM 1286 O O . LEU A 1 162 ? 8.133 -18.406 5.855 1 96.31 162 LEU A O 1
ATOM 1290 N N . THR A 1 163 ? 6.629 -17.219 4.699 1 95.06 163 THR A N 1
ATOM 1291 C CA . THR A 1 163 ? 5.59 -17.297 5.719 1 95.06 163 THR A CA 1
ATOM 1292 C C . THR A 1 163 ? 4.254 -17.719 5.105 1 95.06 163 THR A C 1
ATOM 1294 O O . THR A 1 163 ? 3.746 -17.047 4.203 1 95.06 163 THR A O 1
ATOM 1297 N N . GLY A 1 164 ? 3.715 -18.781 5.578 1 94.19 164 GLY A N 1
ATOM 1298 C CA . GLY A 1 164 ? 2.396 -19.219 5.141 1 94.19 164 GLY A CA 1
ATOM 1299 C C . GLY A 1 164 ? 1.271 -18.391 5.746 1 94.19 164 GLY A C 1
ATOM 1300 O O . GLY A 1 164 ? 1.261 -18.141 6.949 1 94.19 164 GLY A O 1
ATOM 1301 N N . VAL A 1 165 ? 0.319 -17.891 4.902 1 92.12 165 VAL A N 1
ATOM 1302 C CA . VAL A 1 165 ? -0.784 -17.094 5.422 1 92.12 165 VAL A CA 1
ATOM 1303 C C . VAL A 1 165 ? -2.098 -17.859 5.262 1 92.12 165 VAL A C 1
ATOM 1305 O O . VAL A 1 165 ? -3.135 -17.438 5.781 1 92.12 165 VAL A O 1
ATOM 1308 N N . HIS A 1 166 ? -2.109 -18.938 4.508 1 84.31 166 HIS A N 1
ATOM 1309 C CA . HIS A 1 166 ? -3.299 -19.766 4.309 1 84.31 166 HIS A CA 1
ATOM 1310 C C . HIS A 1 166 ? -3.58 -20.625 5.531 1 84.31 166 HIS A C 1
ATOM 1312 O O . HIS A 1 166 ? -2.699 -20.844 6.367 1 84.31 166 HIS A O 1
ATOM 1318 N N . PRO A 1 167 ? -5 -20.969 5.598 1 70.31 167 PRO A N 1
ATOM 1319 C CA . PRO A 1 167 ? -5.316 -21.828 6.742 1 70.31 167 PRO A CA 1
ATOM 1320 C C . PRO A 1 167 ? -4.617 -23.188 6.676 1 70.31 167 PRO A C 1
ATOM 1322 O O . PRO A 1 167 ? -4.367 -23.703 5.586 1 70.31 167 PRO A O 1
ATOM 1325 N N . HIS A 1 168 ? -3.779 -23.438 7.637 1 57.84 168 HIS A N 1
ATOM 1326 C CA . HIS A 1 168 ? -3.266 -24.797 7.746 1 57.84 168 HIS A CA 1
ATOM 1327 C C . HIS A 1 168 ? -4.383 -25.797 8.07 1 57.84 168 HIS A C 1
ATOM 1329 O O . HIS A 1 168 ? -5.172 -25.562 8.992 1 57.84 168 HIS A O 1
ATOM 1335 N N . ALA A 1 169 ? -4.832 -26.375 6.949 1 44.62 169 ALA A N 1
ATOM 1336 C CA . ALA A 1 169 ? -5.707 -27.484 7.328 1 44.62 169 ALA A CA 1
ATOM 1337 C C . ALA A 1 169 ? -4.988 -28.453 8.258 1 44.62 169 ALA A C 1
ATOM 1339 O O . ALA A 1 169 ? -3.764 -28.609 8.188 1 44.62 169 ALA A O 1
ATOM 1340 N N . MET B 1 1 ? -25.609 13.969 8.805 1 42.38 1 MET B N 1
ATOM 1341 C CA . MET B 1 1 ? -25.188 13.352 10.062 1 42.38 1 MET B CA 1
ATOM 1342 C C . MET B 1 1 ? -23.891 13.953 10.562 1 42.38 1 MET B C 1
ATOM 1344 O O . MET B 1 1 ? -22.953 14.133 9.789 1 42.38 1 MET B O 1
ATOM 1348 N N . MET B 1 2 ? -23.984 14.688 11.562 1 51.69 2 MET B N 1
ATOM 1349 C CA . MET B 1 2 ? -22.828 15.336 12.164 1 51.69 2 MET B CA 1
ATOM 1350 C C . MET B 1 2 ? -21.703 14.336 12.391 1 51.69 2 MET B C 1
ATOM 1352 O O . MET B 1 2 ? -21.891 13.328 13.086 1 51.69 2 MET B O 1
ATOM 1356 N N . MET B 1 3 ? -20.906 14.039 11.406 1 65 3 MET B N 1
ATOM 1357 C CA . MET B 1 3 ? -19.828 13.047 11.562 1 65 3 MET B CA 1
ATOM 1358 C C . MET B 1 3 ? -18.938 13.406 12.742 1 65 3 MET B C 1
ATOM 1360 O O . MET B 1 3 ? -18.703 14.586 13.016 1 65 3 MET B O 1
ATOM 1364 N N . THR B 1 4 ? -18.859 12.57 13.742 1 77.06 4 THR B N 1
ATOM 1365 C CA . THR B 1 4 ? -17.953 12.688 14.883 1 77.06 4 THR B CA 1
ATOM 1366 C C . THR B 1 4 ? -16.547 13.016 14.43 1 77.06 4 THR B C 1
ATOM 1368 O O . THR B 1 4 ? -16 12.359 13.531 1 77.06 4 THR B O 1
ATOM 1371 N N . PRO B 1 5 ? -16.078 14.234 14.906 1 84.44 5 PRO B N 1
ATOM 1372 C CA . PRO B 1 5 ? -14.695 14.57 14.555 1 84.44 5 PRO B CA 1
ATOM 1373 C C . PRO B 1 5 ? -13.711 13.469 14.93 1 84.44 5 PRO B C 1
ATOM 1375 O O . PRO B 1 5 ? -13.945 12.711 15.875 1 84.44 5 PRO B O 1
ATOM 1378 N N . PRO B 1 6 ? -12.625 13.391 14.141 1 88 6 PRO B N 1
ATOM 1379 C CA . PRO B 1 6 ? -11.609 12.398 14.484 1 88 6 PRO B CA 1
ATOM 1380 C C . PRO B 1 6 ? -10.93 12.688 15.82 1 88 6 PRO B C 1
ATOM 1382 O O . PRO B 1 6 ? -10.93 13.836 16.281 1 88 6 PRO B O 1
ATOM 1385 N N . ASN B 1 7 ? -10.383 11.734 16.469 1 91.56 7 ASN B N 1
ATOM 1386 C CA . ASN B 1 7 ? -9.766 11.82 17.781 1 91.56 7 ASN B CA 1
ATOM 1387 C C . ASN B 1 7 ? -8.516 12.703 17.766 1 91.56 7 ASN B C 1
ATOM 1389 O O . ASN B 1 7 ? -8.086 13.203 18.797 1 91.56 7 ASN B O 1
ATOM 1393 N N . ILE B 1 8 ? -8.047 12.938 16.609 1 94.31 8 ILE B N 1
ATOM 1394 C CA . ILE B 1 8 ? -6.828 13.727 16.469 1 94.31 8 ILE B CA 1
ATOM 1395 C C . ILE B 1 8 ? -7.082 15.164 16.922 1 94.31 8 ILE B C 1
ATOM 1397 O O . ILE B 1 8 ? -6.156 15.852 17.359 1 94.31 8 ILE B O 1
ATOM 1401 N N . GLU B 1 9 ? -8.258 15.695 16.812 1 94.06 9 GLU B N 1
ATOM 1402 C CA . GLU B 1 9 ? -8.539 17.094 17.156 1 94.06 9 GLU B CA 1
ATOM 1403 C C . GLU B 1 9 ? -8.242 17.359 18.625 1 94.06 9 GLU B C 1
ATOM 1405 O O . GLU B 1 9 ? -7.648 18.391 18.953 1 94.06 9 GLU B O 1
ATOM 1410 N N . ALA B 1 10 ? -8.625 16.422 19.453 1 93.06 10 ALA B N 1
ATOM 1411 C CA . ALA B 1 10 ? -8.352 16.578 20.875 1 93.06 10 ALA B CA 1
ATOM 1412 C C . ALA B 1 10 ? -6.848 16.547 21.156 1 93.06 10 ALA B C 1
ATOM 1414 O O . ALA B 1 10 ? -6.336 17.344 21.938 1 93.06 10 ALA B O 1
ATOM 1415 N N . HIS B 1 11 ? -6.172 15.641 20.531 1 93.06 11 HIS B N 1
ATOM 1416 C CA . HIS B 1 11 ? -4.723 15.547 20.672 1 93.06 11 HIS B CA 1
ATOM 1417 C C . HIS B 1 11 ? -4.035 16.828 20.219 1 93.06 11 HIS B C 1
ATOM 1419 O O . HIS B 1 11 ? -3.119 17.312 20.875 1 93.06 11 HIS B O 1
ATOM 1425 N N . PHE B 1 12 ? -4.477 17.359 19.156 1 94.69 12 PHE B N 1
ATOM 1426 C CA . PHE B 1 12 ? -3.863 18.562 18.594 1 94.69 12 PHE B CA 1
ATOM 1427 C C . PHE B 1 12 ? -4.059 19.75 19.516 1 94.69 12 PHE B C 1
ATOM 1429 O O . PHE B 1 12 ? -3.145 20.562 19.703 1 94.69 12 PHE B O 1
ATOM 1436 N N . GLU B 1 13 ? -5.176 19.859 20.047 1 92.38 13 GLU B N 1
ATOM 1437 C CA . GLU B 1 13 ? -5.449 20.953 20.969 1 92.38 13 GLU B CA 1
ATOM 1438 C C . GLU B 1 13 ? -4.516 20.891 22.172 1 92.38 13 GLU B C 1
ATOM 1440 O O . GLU B 1 13 ? -4.004 21.922 22.625 1 92.38 13 GLU B O 1
ATOM 1445 N N . MET B 1 14 ? -4.305 19.75 22.641 1 90.88 14 MET B N 1
ATOM 1446 C CA . MET B 1 14 ? -3.398 19.578 23.766 1 90.88 14 MET B CA 1
ATOM 1447 C C . MET B 1 14 ? -1.962 19.891 23.375 1 90.88 14 MET B C 1
ATOM 1449 O O . MET B 1 14 ? -1.247 20.578 24.109 1 90.88 14 MET B O 1
ATOM 1453 N N . ARG B 1 15 ? -1.607 19.484 22.234 1 90.69 15 ARG B N 1
ATOM 1454 C CA . ARG B 1 15 ? -0.235 19.672 21.766 1 90.69 15 ARG B CA 1
ATOM 1455 C C . ARG B 1 15 ? 0.055 21.125 21.453 1 90.69 15 ARG B C 1
ATOM 1457 O O . ARG B 1 15 ? 1.167 21.609 21.688 1 90.69 15 ARG B O 1
ATOM 1464 N N . ARG B 1 16 ? -0.899 21.766 20.906 1 90.31 16 ARG B N 1
ATOM 1465 C CA . ARG B 1 16 ? -0.731 23.172 20.547 1 90.31 16 ARG B CA 1
ATOM 1466 C C . ARG B 1 16 ? -0.363 24.016 21.766 1 90.31 16 ARG B C 1
ATOM 1468 O O . ARG B 1 16 ? 0.351 25.016 21.641 1 90.31 16 ARG B O 1
ATOM 1475 N N . GLU B 1 17 ? -0.75 23.594 22.938 1 89.31 17 GLU B N 1
ATOM 1476 C CA . GLU B 1 17 ? -0.437 24.297 24.172 1 89.31 17 GLU B CA 1
ATOM 1477 C C . GLU B 1 17 ? 1.018 24.078 24.578 1 89.31 17 GLU B C 1
ATOM 1479 O O . GLU B 1 17 ? 1.589 24.891 25.312 1 89.31 17 GLU B O 1
ATOM 1484 N N . GLN B 1 18 ? 1.554 23.047 24.109 1 89.94 18 GLN B N 1
ATOM 1485 C CA . GLN B 1 18 ? 2.906 22.688 24.516 1 89.94 18 GLN B CA 1
ATOM 1486 C C . GLN B 1 18 ? 3.938 23.203 23.516 1 89.94 18 GLN B C 1
ATOM 1488 O O . GLN B 1 18 ? 5.133 23.25 23.812 1 89.94 18 GLN B O 1
ATOM 1493 N N . ILE B 1 19 ? 3.426 23.547 22.359 1 87.56 19 ILE B N 1
ATOM 1494 C CA . ILE B 1 19 ? 4.328 23.969 21.297 1 87.56 19 ILE B CA 1
ATOM 1495 C C . ILE B 1 19 ? 4.391 25.484 21.234 1 87.56 19 ILE B C 1
ATOM 1497 O O . ILE B 1 19 ? 3.355 26.156 21.234 1 87.56 19 ILE B O 1
ATOM 1501 N N . THR B 1 20 ? 5.562 25.938 21.188 1 85.94 20 THR B N 1
ATOM 1502 C CA . THR B 1 20 ? 5.777 27.391 21.219 1 85.94 20 THR B CA 1
ATOM 1503 C C . THR B 1 20 ? 5.547 28 19.828 1 85.94 20 THR B C 1
ATOM 1505 O O . THR B 1 20 ? 5.043 29.125 19.719 1 85.94 20 THR B O 1
ATOM 1508 N N . LEU B 1 21 ? 5.914 27.328 18.859 1 87.25 21 LEU B N 1
ATOM 1509 C CA . LEU B 1 21 ? 5.754 27.828 17.484 1 87.25 21 LEU B CA 1
ATOM 1510 C C . LEU B 1 21 ? 4.355 27.516 16.953 1 87.25 21 LEU B C 1
ATOM 1512 O O . LEU B 1 21 ? 3.746 26.516 17.344 1 87.25 21 LEU B O 1
ATOM 1516 N N . PRO B 1 22 ? 3.932 28.406 16.109 1 91.12 22 PRO B N 1
ATOM 1517 C CA . PRO B 1 22 ? 2.643 28.094 15.492 1 91.12 22 PRO B CA 1
ATOM 1518 C C . PRO B 1 22 ? 2.666 26.797 14.695 1 91.12 22 PRO B C 1
ATOM 1520 O O . PRO B 1 22 ? 3.342 26.703 13.664 1 91.12 22 PRO B O 1
ATOM 1523 N N . ALA B 1 23 ? 2.043 25.781 15.227 1 95.25 23 ALA B N 1
ATOM 1524 C CA . ALA B 1 23 ? 1.987 24.469 14.578 1 95.25 23 ALA B CA 1
ATOM 1525 C C . ALA B 1 23 ? 0.64 24.25 13.898 1 95.25 23 ALA B C 1
ATOM 1527 O O . ALA B 1 23 ? -0.371 24.828 14.305 1 95.25 23 ALA B O 1
ATOM 1528 N N . ARG B 1 24 ? 0.654 23.531 12.82 1 97.06 24 ARG B N 1
ATOM 1529 C CA . ARG B 1 24 ? -0.56 23.156 12.102 1 97.06 24 ARG B CA 1
ATOM 1530 C C . ARG B 1 24 ? -0.723 21.641 12.039 1 97.06 24 ARG B C 1
ATOM 1532 O O . ARG B 1 24 ? 0.231 20.906 12.273 1 97.06 24 ARG B O 1
ATOM 1539 N N . LEU B 1 25 ? -1.996 21.266 11.805 1 98 25 LEU B N 1
ATOM 1540 C CA . LEU B 1 25 ? -2.344 19.859 11.656 1 98 25 LEU B CA 1
ATOM 1541 C C . LEU B 1 25 ? -2.52 19.484 10.188 1 98 25 LEU B C 1
ATOM 1543 O O . LEU B 1 25 ? -3.268 20.141 9.461 1 98 25 LEU B O 1
ATOM 1547 N N . PHE B 1 26 ? -1.777 18.438 9.781 1 98.69 26 PHE B N 1
ATOM 1548 C CA . PHE B 1 26 ? -1.853 17.953 8.406 1 98.69 26 PHE B CA 1
ATOM 1549 C C . PHE B 1 26 ? -2.271 16.5 8.367 1 98.69 26 PHE B C 1
ATOM 1551 O O . PHE B 1 26 ? -2.01 15.742 9.312 1 98.69 26 PHE B O 1
ATOM 1558 N N . ALA B 1 27 ? -2.918 16.125 7.27 1 98.62 27 ALA B N 1
ATOM 1559 C CA . ALA B 1 27 ? -3.238 14.727 6.992 1 98.62 27 ALA B CA 1
ATOM 1560 C C . ALA B 1 27 ? -2.426 14.203 5.809 1 98.62 27 ALA B C 1
ATOM 1562 O O . ALA B 1 27 ? -2.225 14.922 4.824 1 98.62 27 ALA B O 1
ATOM 1563 N N . VAL B 1 28 ? -1.906 13.023 5.926 1 98.56 28 VAL B N 1
ATOM 1564 C CA . VAL B 1 28 ? -1.337 12.289 4.797 1 98.56 28 VAL B CA 1
ATOM 1565 C C . VAL B 1 28 ? -2.227 11.102 4.449 1 98.56 28 VAL B C 1
ATOM 1567 O O . VAL B 1 28 ? -2.438 10.211 5.281 1 98.56 28 VAL B O 1
ATOM 1570 N N . VAL B 1 29 ? -2.732 11.102 3.184 1 97.31 29 VAL B N 1
ATOM 1571 C CA . VAL B 1 29 ? -3.684 10.062 2.805 1 97.31 29 VAL B CA 1
ATOM 1572 C C . VAL B 1 29 ? -3.229 9.398 1.51 1 97.31 29 VAL B C 1
ATOM 1574 O O . VAL B 1 29 ? -2.453 9.969 0.744 1 97.31 29 VAL B O 1
ATOM 1577 N N . ASP B 1 30 ? -3.635 8.188 1.403 1 93.69 30 ASP B N 1
ATOM 1578 C CA . ASP B 1 30 ? -3.568 7.48 0.128 1 93.69 30 ASP B CA 1
ATOM 1579 C C . ASP B 1 30 ? -4.785 7.793 -0.738 1 93.69 30 ASP B C 1
ATOM 1581 O O . ASP B 1 30 ? -5.918 7.473 -0.366 1 93.69 30 ASP B O 1
ATOM 1585 N N . ALA B 1 31 ? -4.562 8.352 -1.938 1 93.19 31 ALA B N 1
ATOM 1586 C CA . ALA B 1 31 ? -5.656 8.844 -2.773 1 93.19 31 ALA B CA 1
ATOM 1587 C C . ALA B 1 31 ? -6.578 7.703 -3.193 1 93.19 31 ALA B C 1
ATOM 1589 O O . ALA B 1 31 ? -7.789 7.895 -3.336 1 93.19 31 ALA B O 1
ATOM 1590 N N . LEU B 1 32 ? -6.047 6.531 -3.418 1 87.5 32 LEU B N 1
ATOM 1591 C CA . LEU B 1 32 ? -6.875 5.391 -3.791 1 87.5 32 LEU B CA 1
ATOM 1592 C C . LEU B 1 32 ? -7.844 5.035 -2.67 1 87.5 32 LEU B C 1
ATOM 1594 O O . LEU B 1 32 ? -9.016 4.754 -2.926 1 87.5 32 LEU B O 1
ATOM 1598 N N . LEU B 1 33 ? -7.34 5.074 -1.488 1 88 33 LEU B N 1
ATOM 1599 C CA . LEU B 1 33 ? -8.172 4.754 -0.336 1 88 33 LEU B CA 1
ATOM 1600 C C . LEU B 1 33 ? -9.148 5.887 -0.039 1 88 33 LEU B C 1
ATOM 1602 O O . LEU B 1 33 ? -10.305 5.641 0.329 1 88 33 LEU B O 1
ATOM 1606 N N . PHE B 1 34 ? -8.688 7.102 -0.237 1 93.06 34 PHE B N 1
ATOM 1607 C CA . PHE B 1 34 ? -9.539 8.273 -0.072 1 93.06 34 PHE B CA 1
ATOM 1608 C C . PHE B 1 34 ? -10.758 8.195 -0.987 1 93.06 34 PHE B C 1
ATOM 1610 O O . PHE B 1 34 ? -11.875 8.461 -0.559 1 93.06 34 PHE B O 1
ATOM 1617 N N . ALA B 1 35 ? -10.578 7.828 -2.152 1 88.69 35 ALA B N 1
ATOM 1618 C CA . ALA B 1 35 ? -11.625 7.812 -3.174 1 88.69 35 ALA B CA 1
ATOM 1619 C C . ALA B 1 35 ? -12.68 6.758 -2.859 1 88.69 35 ALA B C 1
ATOM 1621 O O . ALA B 1 35 ? -13.797 6.812 -3.385 1 88.69 35 ALA B O 1
ATOM 1622 N N . GLU B 1 36 ? -12.398 5.871 -2.049 1 82.88 36 GLU B N 1
ATOM 1623 C CA . GLU B 1 36 ? -13.32 4.781 -1.722 1 82.88 36 GLU B CA 1
ATOM 1624 C C . GLU B 1 36 ? -14.305 5.199 -0.638 1 82.88 36 GLU B C 1
ATOM 1626 O O . GLU B 1 36 ? -15.305 4.516 -0.402 1 82.88 36 GLU B O 1
ATOM 1631 N N . ALA B 1 37 ? -13.953 6.254 0.031 1 84 37 ALA B N 1
ATOM 1632 C CA . ALA B 1 37 ? -14.836 6.75 1.08 1 84 37 ALA B CA 1
ATOM 1633 C C . ALA B 1 37 ? -16.188 7.176 0.504 1 84 37 ALA B C 1
ATOM 1635 O O . ALA B 1 37 ? -16.281 7.5 -0.681 1 84 37 ALA B O 1
ATOM 1636 N N . SER B 1 38 ? -17.141 7.133 1.376 1 78.75 38 SER B N 1
ATOM 1637 C CA . SER B 1 38 ? -18.5 7.48 0.965 1 78.75 38 SER B CA 1
ATOM 1638 C C . SER B 1 38 ? -18.562 8.922 0.464 1 78.75 38 SER B C 1
ATOM 1640 O O . SER B 1 38 ? -18.156 9.844 1.161 1 78.75 38 SER B O 1
ATOM 1642 N N . ASP B 1 39 ? -19.031 9.148 -0.792 1 84.88 39 ASP B N 1
ATOM 1643 C CA . ASP B 1 39 ? -19.266 10.453 -1.396 1 84.88 39 ASP B CA 1
ATOM 1644 C C . ASP B 1 39 ? -17.984 11.297 -1.388 1 84.88 39 ASP B C 1
ATOM 1646 O O . ASP B 1 39 ? -18.031 12.5 -1.144 1 84.88 39 ASP B O 1
ATOM 1650 N N . ALA B 1 40 ? -16.953 10.586 -1.479 1 91.31 40 ALA B N 1
ATOM 1651 C CA . ALA B 1 40 ? -15.688 11.328 -1.505 1 91.31 40 ALA B CA 1
ATOM 1652 C C . ALA B 1 40 ? -15.594 12.203 -2.752 1 91.31 40 ALA B C 1
ATOM 1654 O O . ALA B 1 40 ? -15.758 11.719 -3.873 1 91.31 40 ALA B O 1
ATOM 1655 N N . PRO B 1 41 ? -15.344 13.531 -2.525 1 93.88 41 PRO B N 1
ATOM 1656 C CA . PRO B 1 41 ? -15.016 14.344 -3.697 1 93.88 41 PRO B CA 1
ATOM 1657 C C . PRO B 1 41 ? -13.633 14.023 -4.27 1 93.88 41 PRO B C 1
ATOM 1659 O O . PRO B 1 41 ? -12.781 13.492 -3.561 1 93.88 41 PRO B O 1
ATOM 1662 N N . PRO B 1 42 ? -13.461 14.281 -5.578 1 92.62 42 PRO B N 1
ATOM 1663 C CA . PRO B 1 42 ? -12.102 14.117 -6.098 1 92.62 42 PRO B CA 1
ATOM 1664 C C . PRO B 1 42 ? -11.094 15.039 -5.418 1 92.62 42 PRO B C 1
ATOM 1666 O O . PRO B 1 42 ? -11.414 16.188 -5.098 1 92.62 42 PRO B O 1
ATOM 1669 N N . LEU B 1 43 ? -9.93 14.422 -5.172 1 95.56 43 LEU B N 1
ATOM 1670 C CA . LEU B 1 43 ? -8.852 15.281 -4.699 1 95.56 43 LEU B CA 1
ATOM 1671 C C . LEU B 1 43 ? -8.312 16.156 -5.828 1 95.56 43 LEU B C 1
ATOM 1673 O O . LEU B 1 43 ? -8.117 15.672 -6.949 1 95.56 43 LEU B O 1
ATOM 1677 N N . ARG B 1 44 ? -8.164 17.453 -5.496 1 96.56 44 ARG B N 1
ATOM 1678 C CA . ARG B 1 44 ? -7.621 18.422 -6.445 1 96.56 44 ARG B CA 1
ATOM 1679 C C . ARG B 1 44 ? -6.516 19.25 -5.805 1 96.56 44 ARG B C 1
ATOM 1681 O O . ARG B 1 44 ? -6.582 19.578 -4.617 1 96.56 44 ARG B O 1
ATOM 1688 N N . ARG B 1 45 ? -5.566 19.531 -6.695 1 97.5 45 ARG B N 1
ATOM 1689 C CA . ARG B 1 45 ? -4.547 20.453 -6.219 1 97.5 45 ARG B CA 1
ATOM 1690 C C . ARG B 1 45 ? -5.164 21.797 -5.848 1 97.5 45 ARG B C 1
ATOM 1692 O O . ARG B 1 45 ? -5.914 22.391 -6.637 1 97.5 45 ARG B O 1
ATOM 1699 N N . ALA B 1 46 ? -4.875 22.203 -4.609 1 97.88 46 ALA B N 1
ATOM 1700 C CA . ALA B 1 46 ? -5.43 23.438 -4.055 1 97.88 46 ALA B CA 1
ATOM 1701 C C . ALA B 1 46 ? -4.531 24 -2.961 1 97.88 46 ALA B C 1
ATOM 1703 O O . ALA B 1 46 ? -3.436 23.484 -2.721 1 97.88 46 ALA B O 1
ATOM 1704 N N . ASN B 1 47 ? -4.938 25.094 -2.297 1 97.81 47 ASN B N 1
ATOM 1705 C CA . ASN B 1 47 ? -4.164 25.719 -1.227 1 97.81 47 ASN B CA 1
ATOM 1706 C C . ASN B 1 47 ? -4.094 24.812 0.006 1 97.81 47 ASN B C 1
ATOM 1708 O O . ASN B 1 47 ? -3.242 25.016 0.875 1 97.81 47 ASN B O 1
ATOM 1712 N N . TYR B 1 48 ? -4.895 23.781 0.028 1 98.19 48 TYR B N 1
ATOM 1713 C CA . TYR B 1 48 ? -4.941 22.938 1.217 1 98.19 48 TYR B CA 1
ATOM 1714 C C . TYR B 1 48 ? -4.488 21.531 0.896 1 98.19 48 TYR B C 1
ATOM 1716 O O . TYR B 1 48 ? -4.406 20.672 1.787 1 98.19 48 TYR B O 1
ATOM 1724 N N . SER B 1 49 ? -4.242 21.188 -0.37 1 98.62 49 SER B N 1
ATOM 1725 C CA . SER B 1 49 ? -3.949 19.812 -0.75 1 98.62 49 SER B CA 1
ATOM 1726 C C . SER B 1 49 ? -2.854 19.75 -1.809 1 98.62 49 SER B C 1
ATOM 1728 O O . SER B 1 49 ? -2.896 20.484 -2.797 1 98.62 49 SER B O 1
ATOM 1730 N N . ILE B 1 50 ? -1.844 18.922 -1.569 1 98.5 50 ILE B N 1
ATOM 1731 C CA . ILE B 1 50 ? -0.7 18.734 -2.455 1 98.5 50 ILE B CA 1
ATOM 1732 C C . ILE B 1 50 ? -0.498 17.25 -2.727 1 98.5 50 ILE B C 1
ATOM 1734 O O . ILE B 1 50 ? -0.476 16.438 -1.797 1 98.5 50 ILE B O 1
ATOM 1738 N N . ALA B 1 51 ? -0.451 16.875 -4.031 1 98.19 51 ALA B N 1
ATOM 1739 C CA . ALA B 1 51 ? -0.045 15.516 -4.391 1 98.19 51 ALA B CA 1
ATOM 1740 C C . ALA B 1 51 ? 1.463 15.336 -4.238 1 98.19 51 ALA B C 1
ATOM 1742 O O . ALA B 1 51 ? 2.244 16.016 -4.91 1 98.19 51 ALA B O 1
ATOM 1743 N N . LEU B 1 52 ? 1.873 14.375 -3.49 1 97.56 52 LEU B N 1
ATOM 1744 C CA . LE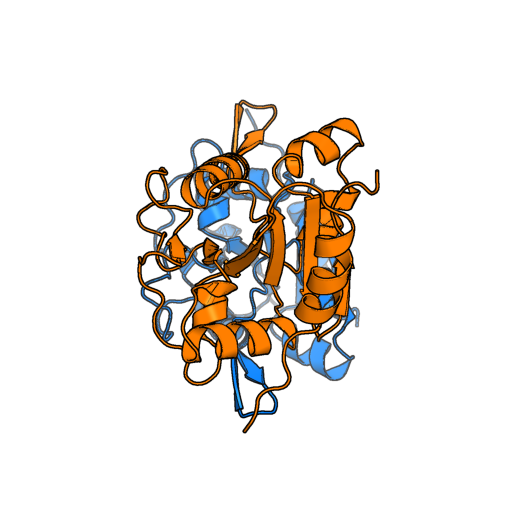U B 1 52 ? 3.277 14.297 -3.102 1 97.56 52 LEU B CA 1
ATOM 1745 C C . LEU B 1 52 ? 4.125 13.734 -4.234 1 97.56 52 LEU B C 1
ATOM 1747 O O . LEU B 1 52 ? 5.344 13.922 -4.258 1 97.56 52 LEU B O 1
ATOM 1751 N N . PHE B 1 53 ? 3.498 13.039 -5.176 1 95 53 PHE B N 1
ATOM 1752 C CA . PHE B 1 53 ? 4.27 12.5 -6.293 1 95 53 PHE B CA 1
ATOM 1753 C C . PHE B 1 53 ? 4.535 13.586 -7.332 1 95 53 PHE B C 1
ATOM 1755 O O . PHE B 1 53 ? 5.348 13.391 -8.242 1 95 53 PHE B O 1
ATOM 1762 N N . ASP B 1 54 ? 3.885 14.758 -7.172 1 95.12 54 ASP B N 1
ATOM 1763 C CA . ASP B 1 54 ? 4.172 15.836 -8.117 1 95.12 54 ASP B CA 1
ATOM 1764 C C . ASP B 1 54 ? 5.656 16.188 -8.109 1 95.12 54 ASP B C 1
ATOM 1766 O O . ASP B 1 54 ? 6.285 16.219 -7.051 1 95.12 54 ASP B O 1
ATOM 1770 N N . GLY B 1 55 ? 6.199 16.422 -9.281 1 87.81 55 GLY B N 1
ATOM 1771 C CA . GLY B 1 55 ? 7.59 16.828 -9.359 1 87.81 55 GLY B CA 1
ATOM 1772 C C . GLY B 1 55 ? 8.57 15.695 -9.141 1 87.81 55 GLY B C 1
ATOM 1773 O O . GLY B 1 55 ? 9.766 15.922 -8.938 1 87.81 55 GLY B O 1
ATOM 1774 N N . THR B 1 56 ? 8.047 14.461 -8.945 1 87.94 56 THR B N 1
ATOM 1775 C CA . THR B 1 56 ? 8.875 13.266 -8.82 1 87.94 56 THR B CA 1
ATOM 1776 C C . THR B 1 56 ? 8.812 12.422 -10.086 1 87.94 56 THR B C 1
ATOM 1778 O O . THR B 1 56 ? 8 12.695 -10.977 1 87.94 56 THR B O 1
ATOM 1781 N N . PRO B 1 57 ? 9.656 11.391 -10.219 1 81.19 57 PRO B N 1
ATOM 1782 C CA . PRO B 1 57 ? 9.562 10.469 -11.352 1 81.19 57 PRO B CA 1
ATOM 1783 C C . PRO B 1 57 ? 8.227 9.742 -11.422 1 81.19 57 PRO B C 1
ATOM 1785 O O . PRO B 1 57 ? 7.848 9.227 -12.477 1 81.19 57 PRO B O 1
ATOM 1788 N N . ASP B 1 58 ? 7.496 9.789 -10.336 1 84.94 58 ASP B N 1
ATOM 1789 C CA . ASP B 1 58 ? 6.215 9.086 -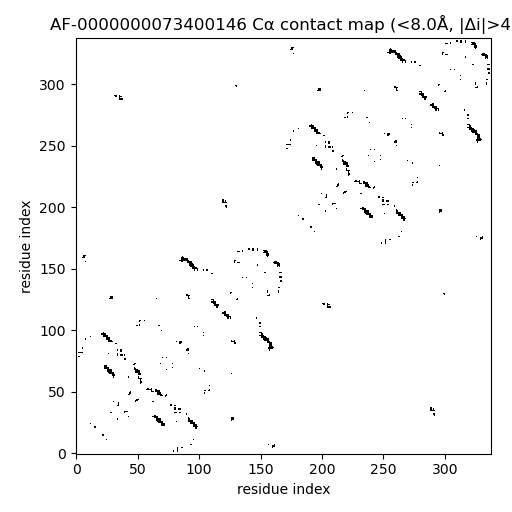10.258 1 84.94 58 ASP B CA 1
ATOM 1790 C C . ASP B 1 58 ? 5.051 10.062 -10.406 1 84.94 58 ASP B C 1
ATOM 1792 O O . ASP B 1 58 ? 3.949 9.805 -9.922 1 84.94 58 ASP B O 1
ATOM 1796 N N . ALA B 1 59 ? 5.23 11.102 -11.109 1 91.06 59 ALA B N 1
ATOM 1797 C CA . ALA B 1 59 ? 4.23 12.164 -11.234 1 91.06 59 ALA B CA 1
ATOM 1798 C C . ALA B 1 59 ? 2.988 11.656 -11.961 1 91.06 59 ALA B C 1
ATOM 1800 O O . ALA B 1 59 ? 1.876 12.117 -11.695 1 91.06 59 ALA B O 1
ATOM 1801 N N . SER B 1 60 ? 3.148 10.719 -12.852 1 87.06 60 SER B N 1
ATOM 1802 C CA . SER B 1 60 ? 2.014 10.188 -13.602 1 87.06 60 SER B CA 1
ATOM 1803 C C . SER B 1 60 ? 1.053 9.438 -12.688 1 87.06 60 SER B C 1
ATOM 1805 O O . SER B 1 60 ? -0.107 9.211 -13.039 1 87.06 60 SER B O 1
ATOM 1807 N N . LEU B 1 61 ? 1.494 9.117 -11.438 1 87.31 61 LEU B N 1
ATOM 1808 C CA . LEU B 1 61 ? 0.689 8.375 -10.477 1 87.31 61 LEU B CA 1
ATOM 1809 C C . LEU B 1 61 ? 0.159 9.289 -9.383 1 87.31 61 LEU B C 1
ATOM 1811 O O . LEU B 1 61 ? -0.471 8.828 -8.43 1 87.31 61 LEU B O 1
ATOM 1815 N N . ALA B 1 62 ? 0.349 10.547 -9.609 1 93.5 62 ALA B N 1
ATOM 1816 C CA . ALA B 1 62 ? 0.12 11.5 -8.531 1 93.5 62 ALA B CA 1
ATOM 1817 C C . ALA B 1 62 ? -1.322 11.43 -8.031 1 93.5 62 ALA B C 1
ATOM 1819 O O . ALA B 1 62 ? -1.572 11.469 -6.824 1 93.5 62 ALA B O 1
ATOM 1820 N N . ASP B 1 63 ? -2.279 11.234 -8.93 1 92.88 63 ASP B N 1
ATOM 1821 C CA . ASP B 1 63 ? -3.691 11.25 -8.562 1 92.88 63 ASP B CA 1
ATOM 1822 C C . ASP B 1 63 ? -4.07 10 -7.766 1 92.88 63 ASP B C 1
ATOM 1824 O O . ASP B 1 63 ? -5.137 9.945 -7.152 1 92.88 63 ASP B O 1
ATOM 1828 N N . HIS B 1 64 ? -3.189 9.023 -7.715 1 88.88 64 HIS B N 1
ATOM 1829 C CA . HIS B 1 64 ? -3.484 7.754 -7.062 1 88.88 64 HIS B CA 1
ATOM 1830 C C . HIS B 1 64 ? -2.449 7.434 -5.988 1 88.88 64 HIS B C 1
ATOM 1832 O O . HIS B 1 64 ? -2.338 6.285 -5.551 1 88.88 64 HIS B O 1
ATOM 1838 N N . GLY B 1 65 ? -1.652 8.445 -5.66 1 92.5 65 GLY B N 1
ATOM 1839 C CA . GLY B 1 65 ? -0.602 8.297 -4.668 1 92.5 65 GLY B CA 1
ATOM 1840 C C . GLY B 1 65 ? -0.887 9.047 -3.379 1 92.5 65 GLY B C 1
ATOM 1841 O O . GLY B 1 65 ? -2.047 9.219 -2.998 1 92.5 65 GLY B O 1
ATOM 1842 N N . PRO B 1 66 ? 0.167 9.367 -2.639 1 96.56 66 PRO B N 1
ATOM 1843 C CA . PRO B 1 66 ? 0.019 10.086 -1.371 1 96.56 66 PRO B CA 1
ATOM 1844 C C . PRO B 1 66 ? -0.281 11.57 -1.566 1 96.56 66 PRO B C 1
ATOM 1846 O O . PRO B 1 66 ? 0.275 12.203 -2.469 1 96.56 66 PRO B O 1
ATOM 1849 N N . TRP B 1 67 ? -1.176 12.07 -0.689 1 98.44 67 TRP B N 1
ATOM 1850 C CA . TRP B 1 67 ? -1.517 13.492 -0.666 1 98.44 67 TRP B CA 1
ATOM 1851 C C . TRP B 1 67 ? -1.336 14.07 0.733 1 98.44 67 TRP B C 1
ATOM 1853 O O . TRP B 1 67 ? -1.619 13.406 1.73 1 98.44 67 TRP B O 1
ATOM 1863 N N . LEU B 1 68 ? -0.843 15.281 0.751 1 98.81 68 LEU B N 1
ATOM 1864 C CA . LEU B 1 68 ? -0.777 16.078 1.967 1 98.81 68 LEU B CA 1
ATOM 1865 C C . LEU B 1 68 ? -1.91 17.109 2.006 1 98.81 68 LEU B C 1
ATOM 1867 O O . LEU B 1 68 ? -2.125 17.844 1.038 1 98.81 68 LEU B O 1
ATOM 1871 N N . ILE B 1 69 ? -2.621 17.141 3.143 1 98.81 69 ILE B N 1
ATOM 1872 C CA . ILE B 1 69 ? -3.781 18.016 3.264 1 98.81 69 ILE B CA 1
ATOM 1873 C C . ILE B 1 69 ? -3.648 18.891 4.516 1 98.81 69 ILE B C 1
ATOM 1875 O O . ILE B 1 69 ? -3.432 18.359 5.613 1 98.81 69 ILE B O 1
ATOM 1879 N N . ASP B 1 70 ? -3.703 20.203 4.359 1 98.75 70 ASP B N 1
ATOM 1880 C CA . ASP B 1 70 ? -3.826 21.109 5.492 1 98.75 70 ASP B CA 1
ATOM 1881 C C . ASP B 1 70 ? -5.219 21.031 6.113 1 98.75 70 ASP B C 1
ATOM 1883 O O . ASP B 1 70 ? -6.199 21.484 5.516 1 98.75 70 ASP B O 1
ATOM 1887 N N . TYR B 1 71 ? -5.297 20.516 7.293 1 98.06 71 TYR B N 1
ATOM 1888 C CA . TYR B 1 71 ? -6.586 20.172 7.883 1 98.06 71 TYR B CA 1
ATOM 1889 C C . TYR B 1 71 ? -7.426 21.406 8.125 1 98.06 71 TYR B C 1
ATOM 1891 O O . TYR B 1 71 ? -8.633 21.406 7.879 1 98.06 71 TYR B O 1
ATOM 1899 N N . ALA B 1 72 ? -6.863 22.438 8.609 1 96.69 72 ALA B N 1
ATOM 1900 C CA . ALA B 1 72 ? -7.59 23.672 8.945 1 96.69 72 ALA B CA 1
ATOM 1901 C C . ALA B 1 72 ? -8.164 24.328 7.699 1 96.69 72 ALA B C 1
ATOM 1903 O O . ALA B 1 72 ? -9.242 24.922 7.746 1 96.69 72 ALA B O 1
ATOM 1904 N N . LEU B 1 73 ? -7.551 24.203 6.578 1 97.94 73 LEU B N 1
ATOM 1905 C CA . LEU B 1 73 ? -7.957 24.891 5.352 1 97.94 73 LEU B CA 1
ATOM 1906 C C . LEU B 1 73 ? -8.852 23.984 4.504 1 97.94 73 LEU B C 1
ATOM 1908 O O . LEU B 1 73 ? -9.492 24.453 3.561 1 97.94 73 LEU B O 1
ATOM 1912 N N . ALA B 1 74 ? -8.914 22.719 4.801 1 97.75 74 ALA B N 1
ATOM 1913 C CA . ALA B 1 74 ? -9.672 21.766 3.996 1 97.75 74 ALA B CA 1
ATOM 1914 C C . ALA B 1 74 ? -11.172 22.031 4.074 1 97.75 74 ALA B C 1
ATOM 1916 O O . ALA B 1 74 ? -11.703 22.297 5.156 1 97.75 74 ALA B O 1
ATOM 1917 N N . PRO B 1 75 ? -11.867 21.953 2.953 1 96.88 75 PRO B N 1
ATOM 1918 C CA . PRO B 1 75 ? -13.32 22.141 2.975 1 96.88 75 PRO B CA 1
ATOM 1919 C C . PRO B 1 75 ? -14.047 21 3.693 1 96.88 75 PRO B C 1
ATOM 1921 O O . PRO B 1 75 ? -13.477 19.922 3.895 1 96.88 75 PRO B O 1
ATOM 1924 N N . GLY B 1 76 ? -15.305 21.203 4.039 1 95.62 76 GLY B N 1
ATOM 1925 C CA . GLY B 1 76 ? -16.141 20.312 4.816 1 95.62 76 GLY B CA 1
ATOM 1926 C C . GLY B 1 76 ? -16.172 18.891 4.258 1 95.62 76 GLY B C 1
ATOM 1927 O O . GLY B 1 76 ? -15.93 17.938 4.984 1 95.62 76 GLY B O 1
ATOM 1928 N N . PRO B 1 77 ? -16.438 18.797 2.973 1 95.56 77 PRO B N 1
ATOM 1929 C CA . PRO B 1 77 ? -16.531 17.453 2.4 1 95.56 77 PRO B CA 1
ATOM 1930 C C . PRO B 1 77 ? -15.219 16.688 2.514 1 95.56 77 PRO B C 1
ATOM 1932 O O . PRO B 1 77 ? -15.227 15.469 2.734 1 95.56 77 PRO B O 1
ATOM 1935 N N . ILE B 1 78 ? -14.086 17.344 2.385 1 96.94 78 ILE B N 1
ATOM 1936 C CA . ILE B 1 78 ? -12.781 16.719 2.529 1 96.94 78 ILE B CA 1
ATOM 1937 C C . ILE B 1 78 ? -12.578 16.266 3.977 1 96.94 78 ILE B C 1
ATOM 1939 O O . ILE B 1 78 ? -12.18 15.133 4.234 1 96.94 78 ILE B O 1
ATOM 1943 N N . ARG B 1 79 ? -12.898 17.109 4.906 1 96.62 79 ARG B N 1
ATOM 1944 C CA . ARG B 1 79 ? -12.734 16.781 6.32 1 96.62 79 ARG B CA 1
ATOM 1945 C C . ARG B 1 79 ? -13.609 15.594 6.711 1 96.62 79 ARG B C 1
ATOM 1947 O O . ARG B 1 79 ? -13.219 14.781 7.551 1 96.62 79 ARG B O 1
ATOM 1954 N N . ARG B 1 80 ? -14.742 15.531 6.098 1 95.06 80 ARG B N 1
ATOM 1955 C CA . ARG B 1 80 ? -15.625 14.398 6.355 1 95.06 80 ARG B CA 1
ATOM 1956 C C . ARG B 1 80 ? -14.977 13.086 5.934 1 95.06 80 ARG B C 1
ATOM 1958 O O . ARG B 1 80 ? -15.031 12.094 6.66 1 95.06 80 ARG B O 1
ATOM 1965 N N . VAL B 1 81 ? -14.359 13.102 4.773 1 95.38 81 VAL B N 1
ATOM 1966 C CA . VAL B 1 81 ? -13.695 11.898 4.27 1 95.38 81 VAL B CA 1
ATOM 1967 C C . VAL B 1 81 ? -12.523 11.539 5.176 1 95.38 81 VAL B C 1
ATOM 1969 O O . VAL B 1 81 ? -12.312 10.367 5.496 1 95.38 81 VAL B O 1
ATOM 1972 N N . LEU B 1 82 ? -11.797 12.547 5.629 1 97.12 82 LEU B N 1
ATOM 1973 C CA . LEU B 1 82 ? -10.68 12.289 6.531 1 97.12 82 LEU B CA 1
ATOM 1974 C C . LEU B 1 82 ? -11.156 11.633 7.82 1 97.12 82 LEU B C 1
ATOM 1976 O O . LEU B 1 82 ? -10.523 10.695 8.32 1 97.12 82 LEU B O 1
ATOM 1980 N N . ALA B 1 83 ? -12.25 12.102 8.305 1 95.31 83 ALA B N 1
ATOM 1981 C CA . ALA B 1 83 ? -12.828 11.508 9.508 1 95.31 83 ALA B CA 1
ATOM 1982 C C . ALA B 1 83 ? -13.242 10.062 9.273 1 95.31 83 ALA B C 1
ATOM 1984 O O . ALA B 1 83 ? -13.047 9.203 10.133 1 95.31 83 ALA B O 1
ATOM 1985 N N . GLU B 1 84 ? -13.805 9.82 8.148 1 92.81 84 GLU B N 1
ATOM 1986 C CA . GLU B 1 84 ? -14.211 8.461 7.805 1 92.81 84 GLU B CA 1
ATOM 1987 C C . GLU B 1 84 ? -13 7.535 7.711 1 92.81 84 GLU B C 1
ATOM 1989 O O . GLU B 1 84 ? -13.039 6.41 8.211 1 92.81 84 GLU B O 1
ATOM 1994 N N . LEU B 1 85 ? -11.922 7.957 7.055 1 93.44 85 LEU B N 1
ATOM 1995 C CA . LEU B 1 85 ? -10.703 7.164 6.965 1 93.44 85 LEU B CA 1
ATOM 1996 C C . LEU B 1 85 ? -10.125 6.895 8.352 1 93.44 85 LEU B C 1
ATOM 1998 O O . LEU B 1 85 ? -9.766 5.758 8.672 1 93.44 85 LEU B O 1
ATOM 2002 N N . ALA B 1 86 ? -10.086 7.914 9.164 1 95.44 86 ALA B N 1
ATOM 2003 C CA . ALA B 1 86 ? -9.555 7.812 10.523 1 95.44 86 ALA B CA 1
ATOM 2004 C C . ALA B 1 86 ? -10.336 6.797 11.344 1 95.44 86 ALA B C 1
ATOM 2006 O O . ALA B 1 86 ? -9.758 6.066 12.156 1 95.44 86 ALA B O 1
ATOM 2007 N N . ALA B 1 87 ? -11.578 6.734 11.094 1 92.5 87 ALA B N 1
ATOM 2008 C CA . ALA B 1 87 ? -12.461 5.867 11.875 1 92.5 87 ALA B CA 1
ATOM 2009 C C . ALA B 1 87 ? -12.492 4.457 11.297 1 92.5 87 ALA B C 1
ATOM 2011 O O . ALA B 1 87 ? -13.031 3.537 11.914 1 92.5 87 ALA B O 1
ATOM 2012 N N . GLY B 1 88 ? -11.898 4.25 10.141 1 88.38 88 GLY B N 1
ATOM 2013 C CA . GLY B 1 88 ? -12.016 2.982 9.43 1 88.38 88 GLY B CA 1
ATOM 2014 C C . GLY B 1 88 ? -10.758 2.139 9.523 1 88.38 88 GLY B C 1
ATOM 2015 O O . GLY B 1 88 ? -9.766 2.553 10.125 1 88.38 88 GLY B O 1
ATOM 2016 N N . PRO B 1 89 ? -10.766 0.968 8.875 1 83.25 89 PRO B N 1
ATOM 2017 C CA . PRO B 1 89 ? -9.68 -0.008 9.008 1 83.25 89 PRO B CA 1
ATOM 2018 C C . PRO B 1 89 ? -8.453 0.358 8.172 1 83.25 89 PRO B C 1
ATOM 2020 O O . PRO B 1 89 ? -7.355 -0.143 8.422 1 83.25 89 PRO B O 1
ATOM 2023 N N . VAL B 1 90 ? -8.617 1.167 7.164 1 85.5 90 VAL B N 1
ATOM 2024 C CA . VAL B 1 90 ? -7.473 1.512 6.324 1 85.5 90 VAL B CA 1
ATOM 2025 C C . VAL B 1 90 ? -6.648 2.609 6.992 1 85.5 90 VAL B C 1
ATOM 2027 O O . VAL B 1 90 ? -5.422 2.629 6.879 1 85.5 90 VAL B O 1
ATOM 2030 N N . GLY B 1 91 ? -7.379 3.58 7.609 1 92.06 91 GLY B N 1
ATOM 2031 C CA . GLY B 1 91 ? -6.742 4.621 8.398 1 92.06 91 GLY B CA 1
ATOM 2032 C C . GLY B 1 91 ? -6 5.641 7.559 1 92.06 91 GLY B C 1
ATOM 2033 O O . GLY B 1 91 ? -6.211 5.727 6.348 1 92.06 91 GLY B O 1
ATOM 2034 N N . MET B 1 92 ? -5.195 6.492 8.234 1 96.56 92 MET B N 1
ATOM 2035 C CA . MET B 1 92 ? -4.387 7.562 7.656 1 96.56 92 MET B CA 1
ATOM 2036 C C . MET B 1 92 ? -3.428 8.141 8.695 1 96.56 92 MET B C 1
ATOM 2038 O O . MET B 1 92 ? -3.467 7.746 9.867 1 96.56 92 MET B O 1
ATOM 2042 N N . SER B 1 93 ? -2.549 9.023 8.234 1 97.94 93 SER B N 1
ATOM 2043 C CA . SER B 1 93 ? -1.587 9.641 9.141 1 97.94 93 SER B CA 1
ATOM 2044 C C . SER B 1 93 ? -1.931 11.109 9.398 1 97.94 93 SER B C 1
ATOM 2046 O O . SER B 1 93 ? -2.475 11.781 8.523 1 97.94 93 SER B O 1
ATOM 2048 N N . TRP B 1 94 ? -1.595 11.5 10.609 1 98.31 94 TRP B N 1
ATOM 2049 C CA . TRP B 1 94 ? -1.662 12.891 11.031 1 98.31 94 TRP B CA 1
ATOM 2050 C C . TRP B 1 94 ? -0.274 13.43 11.367 1 98.31 94 TRP B C 1
ATOM 2052 O O . TRP B 1 94 ? 0.513 12.758 12.039 1 98.31 94 TRP B O 1
ATOM 2062 N N . LEU B 1 95 ? -0.054 14.688 10.938 1 97.88 95 LEU B N 1
ATOM 2063 C CA . LEU B 1 95 ? 1.209 15.352 11.25 1 97.88 95 LEU B CA 1
ATOM 2064 C C . LEU B 1 95 ? 0.967 16.672 11.953 1 97.88 95 LEU B C 1
ATOM 2066 O O . LEU B 1 95 ? 0.154 17.484 11.5 1 97.88 95 LEU B O 1
ATOM 2070 N N . VAL B 1 96 ? 1.603 16.859 13.078 1 97.06 96 VAL B N 1
ATOM 2071 C CA . VAL B 1 96 ? 1.715 18.188 13.695 1 97.06 96 VAL B CA 1
ATOM 2072 C C . VAL B 1 96 ? 3.074 18.797 13.359 1 97.06 96 VAL B C 1
ATOM 2074 O O . VAL B 1 96 ? 4.113 18.25 13.734 1 97.06 96 VAL B O 1
ATOM 2077 N N . SER B 1 97 ? 3.037 19.906 12.648 1 96.75 97 SER B N 1
ATOM 2078 C CA . SER B 1 97 ? 4.289 20.484 12.18 1 96.75 97 SER B CA 1
ATOM 2079 C C . SER B 1 97 ? 4.207 22.016 12.125 1 96.75 97 SER B C 1
ATOM 2081 O O . SER B 1 97 ? 3.129 22.578 11.93 1 96.75 97 SER B O 1
ATOM 2083 N N . ALA B 1 98 ? 5.367 22.656 12.305 1 95.94 98 ALA B N 1
ATOM 2084 C CA . ALA B 1 98 ? 5.457 24.094 12.148 1 95.94 98 ALA B CA 1
ATOM 2085 C C . ALA B 1 98 ? 5.988 24.469 10.766 1 95.94 98 ALA B C 1
ATOM 2087 O O . ALA B 1 98 ? 6.078 25.656 10.422 1 95.94 98 ALA B O 1
ATOM 2088 N N . TYR B 1 99 ? 6.305 23.516 9.93 1 96.5 99 TYR B N 1
ATOM 2089 C CA . TYR B 1 99 ? 6.789 23.797 8.586 1 96.5 99 TYR B CA 1
ATOM 2090 C C . TYR B 1 99 ? 5.699 24.422 7.727 1 96.5 99 TYR B C 1
ATOM 2092 O O . TYR B 1 99 ? 4.527 24.047 7.832 1 96.5 99 TYR B O 1
ATOM 2100 N N . PRO B 1 100 ? 6.156 25.344 6.836 1 97 100 PRO B N 1
ATOM 2101 C CA . 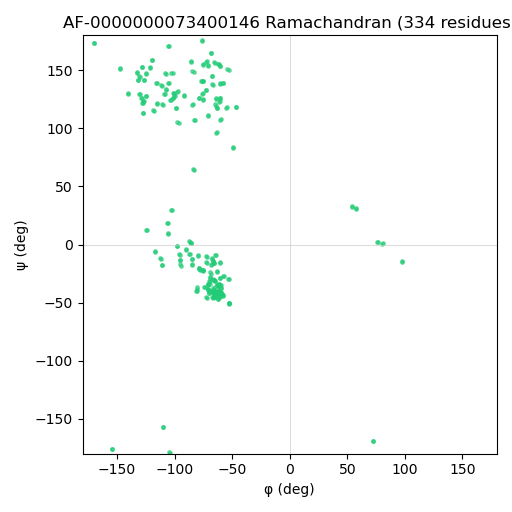PRO B 1 100 ? 5.195 25.781 5.816 1 97 100 PRO B CA 1
ATOM 2102 C C . PRO B 1 100 ? 4.715 24.625 4.941 1 97 100 PRO B C 1
ATOM 2104 O O . PRO B 1 100 ? 5.453 23.656 4.727 1 97 100 PRO B O 1
ATOM 2107 N N . PHE B 1 101 ? 3.559 24.766 4.422 1 97.69 101 PHE B N 1
ATOM 2108 C CA . PHE B 1 101 ? 2.85 23.719 3.701 1 97.69 101 PHE B CA 1
ATOM 2109 C C . PHE B 1 101 ? 3.723 23.141 2.594 1 97.69 101 PHE B C 1
ATOM 2111 O O . PHE B 1 101 ? 3.969 21.922 2.561 1 97.69 101 PHE B O 1
ATOM 2118 N N . GLU B 1 102 ? 4.32 23.984 1.754 1 97.5 102 GLU B N 1
ATOM 2119 C CA . GLU B 1 102 ? 5.125 23.531 0.62 1 97.5 102 GLU B CA 1
ATOM 2120 C C . GLU B 1 102 ? 6.445 22.922 1.086 1 97.5 102 GLU B C 1
ATOM 2122 O O . GLU B 1 102 ? 6.949 21.984 0.472 1 97.5 102 GLU B O 1
ATOM 2127 N N . ARG B 1 103 ? 6.945 23.453 2.115 1 97.44 103 ARG B N 1
ATOM 2128 C CA . ARG B 1 103 ? 8.195 22.922 2.646 1 97.44 103 ARG B CA 1
ATOM 2129 C C . ARG B 1 103 ? 7.988 21.547 3.264 1 97.44 103 ARG B C 1
ATOM 2131 O O . ARG B 1 103 ? 8.828 20.641 3.104 1 97.44 103 ARG B O 1
ATOM 2138 N N . LEU B 1 104 ? 6.906 21.406 3.975 1 98 104 LEU B N 1
ATOM 2139 C CA . LEU B 1 104 ? 6.598 20.109 4.539 1 98 104 LEU B CA 1
ATOM 2140 C C . LEU B 1 104 ? 6.418 19.062 3.436 1 98 104 LEU B C 1
ATOM 2142 O O . LEU B 1 104 ? 6.93 17.953 3.541 1 98 104 LEU B O 1
ATOM 2146 N N . ALA B 1 105 ? 5.73 19.422 2.342 1 98 105 ALA B N 1
ATOM 2147 C CA . ALA B 1 105 ? 5.551 18.531 1.202 1 98 105 ALA B CA 1
ATOM 2148 C C . ALA B 1 105 ? 6.898 18.109 0.623 1 98 105 ALA B C 1
ATOM 2150 O O . ALA B 1 105 ? 7.105 16.938 0.304 1 98 105 ALA B O 1
ATOM 2151 N N . ALA B 1 106 ? 7.746 19.094 0.544 1 96.44 106 ALA B N 1
ATOM 2152 C CA . ALA B 1 106 ? 9.078 18.812 0.012 1 96.44 106 ALA B CA 1
ATOM 2153 C C . ALA B 1 106 ? 9.828 17.844 0.909 1 96.44 106 ALA B C 1
ATOM 2155 O O . ALA B 1 106 ? 10.484 16.906 0.418 1 96.44 106 ALA B O 1
ATOM 2156 N N . GLU B 1 107 ? 9.719 18.031 2.197 1 95.25 107 GLU B N 1
ATOM 2157 C CA . GLU B 1 107 ? 10.359 17.141 3.156 1 95.25 107 GLU B CA 1
ATOM 2158 C C . GLU B 1 107 ? 9.805 15.727 3.041 1 95.25 107 GLU B C 1
ATOM 2160 O O . GLU B 1 107 ? 10.562 14.75 3.051 1 95.25 107 GLU B O 1
ATOM 2165 N N . LEU B 1 108 ? 8.539 15.586 2.85 1 96.19 108 LEU B N 1
ATOM 2166 C CA . LEU B 1 108 ? 7.895 14.281 2.754 1 96.19 108 LEU B CA 1
ATOM 2167 C C . LEU B 1 108 ? 8.273 13.586 1.452 1 96.19 108 LEU B C 1
ATOM 2169 O O . LEU B 1 108 ? 8.445 12.359 1.425 1 96.19 108 LEU B O 1
ATOM 2173 N N . ARG B 1 109 ? 8.453 14.359 0.384 1 94.5 109 ARG B N 1
ATOM 2174 C CA . ARG B 1 109 ? 8.844 13.797 -0.905 1 94.5 109 ARG B CA 1
ATOM 2175 C C . ARG B 1 109 ? 10.188 13.078 -0.807 1 94.5 109 ARG B C 1
ATOM 2177 O O . ARG B 1 109 ? 10.398 12.055 -1.456 1 94.5 109 ARG B O 1
ATOM 2184 N N . GLU B 1 110 ? 10.93 13.562 0.073 1 90.88 110 GLU B N 1
ATOM 2185 C CA . GLU B 1 110 ? 12.258 12.977 0.235 1 90.88 110 GLU B CA 1
ATOM 2186 C C . GLU B 1 110 ? 12.18 11.594 0.874 1 90.88 110 GLU B C 1
ATOM 2188 O O . GLU B 1 110 ? 13.125 10.805 0.795 1 90.88 110 GLU B O 1
ATOM 2193 N N . ARG B 1 111 ? 11.055 11.281 1.451 1 91.12 111 ARG B N 1
ATOM 2194 C CA . ARG B 1 111 ? 10.914 10.016 2.168 1 91.12 111 ARG B CA 1
ATOM 2195 C C . ARG B 1 111 ? 10.297 8.945 1.271 1 91.12 111 ARG B C 1
ATOM 2197 O O . ARG B 1 111 ? 10.281 7.766 1.631 1 91.12 111 ARG B O 1
ATOM 2204 N N . LEU B 1 112 ? 9.852 9.352 0.145 1 89.81 112 LEU B N 1
ATOM 2205 C CA . LEU B 1 112 ? 9.156 8.43 -0.747 1 89.81 112 LEU B CA 1
ATOM 2206 C C . LEU B 1 112 ? 10.117 7.395 -1.313 1 89.81 112 LEU B C 1
ATOM 2208 O O . LEU B 1 112 ? 9.711 6.266 -1.61 1 89.81 112 LEU B O 1
ATOM 2212 N N . ASP B 1 113 ? 11.43 7.828 -1.405 1 82.31 113 ASP B N 1
ATOM 2213 C CA . ASP B 1 113 ? 12.422 6.938 -2.004 1 82.31 113 ASP B CA 1
ATOM 2214 C C . ASP B 1 113 ? 13.477 6.527 -0.982 1 82.31 113 ASP B C 1
ATOM 2216 O O . ASP B 1 113 ? 14.086 7.379 -0.328 1 82.31 113 ASP B O 1
ATOM 2220 N N . VAL B 1 114 ? 13.57 5.219 -0.799 1 75.81 114 VAL B N 1
ATOM 2221 C CA . VAL B 1 114 ? 14.625 4.703 0.069 1 75.81 114 VAL B CA 1
ATOM 2222 C C . VAL B 1 114 ? 15.75 4.102 -0.776 1 75.81 114 VAL B C 1
ATOM 2224 O O . VAL B 1 114 ? 15.492 3.305 -1.683 1 75.81 114 VAL B O 1
ATOM 2227 N N . ARG B 1 115 ? 16.922 4.594 -0.55 1 74.38 115 ARG B N 1
ATOM 2228 C CA . ARG B 1 115 ? 18.078 4.059 -1.27 1 74.38 115 ARG B CA 1
ATOM 2229 C C . ARG B 1 115 ? 18.547 2.744 -0.652 1 74.38 115 ARG B C 1
ATOM 2231 O O . ARG B 1 115 ? 18.734 2.656 0.562 1 74.38 115 ARG B O 1
ATOM 2238 N N . LEU B 1 116 ? 18.641 1.725 -1.515 1 68.62 116 LEU B N 1
ATOM 2239 C CA . LEU B 1 116 ? 19.109 0.411 -1.091 1 68.62 116 LEU B CA 1
ATOM 2240 C C . LEU B 1 116 ? 20.625 0.341 -1.142 1 68.62 116 LEU B C 1
ATOM 2242 O O . LEU B 1 116 ? 21.281 1.18 -1.776 1 68.62 116 LEU B O 1
ATOM 2246 N N . PRO B 1 117 ? 21.141 -0.597 -0.348 1 69.75 117 PRO B N 1
ATOM 2247 C CA . PRO B 1 117 ? 22.594 -0.724 -0.305 1 69.75 117 PRO B CA 1
ATOM 2248 C C . PRO B 1 117 ? 23.219 -0.883 -1.692 1 69.75 117 PRO B C 1
ATOM 2250 O O . PRO B 1 117 ? 24.344 -0.44 -1.924 1 69.75 117 PRO B O 1
ATOM 2253 N N . ASP B 1 118 ? 22.484 -1.429 -2.498 1 67.19 118 ASP B N 1
ATOM 2254 C CA . ASP B 1 118 ? 23.016 -1.687 -3.834 1 67.19 118 ASP B CA 1
ATOM 2255 C C . ASP B 1 118 ? 22.828 -0.47 -4.738 1 67.19 118 ASP B C 1
ATOM 2257 O O . ASP B 1 118 ? 23.141 -0.524 -5.93 1 67.19 118 ASP B O 1
ATOM 2261 N N . GLY B 1 119 ? 22.266 0.609 -4.211 1 69.44 119 GLY B N 1
ATOM 2262 C CA . GLY B 1 119 ? 22.125 1.857 -4.945 1 69.44 119 GLY B CA 1
ATOM 2263 C C . GLY B 1 119 ? 20.75 2.033 -5.562 1 69.44 119 GLY B C 1
ATOM 2264 O O . GLY B 1 119 ? 20.375 3.139 -5.965 1 69.44 119 GLY B O 1
ATOM 2265 N N . ARG B 1 120 ? 20.078 0.995 -5.59 1 70.31 120 ARG B N 1
ATOM 2266 C CA . ARG B 1 120 ? 18.719 1.102 -6.109 1 70.31 120 ARG B CA 1
ATOM 2267 C C . ARG B 1 120 ? 17.797 1.824 -5.121 1 70.31 120 ARG B C 1
ATOM 2269 O O . ARG B 1 120 ? 18.172 2.025 -3.963 1 70.31 120 ARG B O 1
ATOM 2276 N N . THR B 1 121 ? 16.656 2.389 -5.797 1 70.56 121 THR B N 1
ATOM 2277 C CA . THR B 1 121 ? 15.672 3.053 -4.941 1 70.56 121 THR B CA 1
ATOM 2278 C C . THR B 1 121 ? 14.391 2.23 -4.84 1 70.56 121 THR B C 1
ATOM 2280 O O . THR B 1 121 ? 13.977 1.604 -5.816 1 70.56 121 THR B O 1
ATOM 2283 N N . ALA B 1 122 ? 13.938 1.999 -3.691 1 73.5 122 ALA B N 1
ATOM 2284 C CA . ALA B 1 122 ? 12.641 1.363 -3.449 1 73.5 122 ALA B CA 1
ATOM 2285 C C . ALA B 1 122 ? 11.625 2.371 -2.918 1 73.5 122 ALA B C 1
ATOM 2287 O O . ALA B 1 122 ? 11.969 3.238 -2.109 1 73.5 122 ALA B O 1
ATOM 2288 N N . LEU B 1 123 ? 10.406 2.297 -3.541 1 79.88 123 LEU B N 1
ATOM 2289 C CA . LEU B 1 123 ? 9.344 3.162 -3.041 1 79.88 123 LEU B CA 1
ATOM 2290 C C . LEU B 1 123 ? 8.961 2.783 -1.615 1 79.88 123 LEU B C 1
ATOM 2292 O O . LEU B 1 123 ? 8.664 1.619 -1.337 1 79.88 123 LEU B O 1
ATOM 2296 N N . PHE B 1 124 ? 9.133 3.771 -0.805 1 84.5 124 PHE B N 1
ATOM 2297 C CA . PHE B 1 124 ? 8.75 3.635 0.595 1 84.5 124 PHE B CA 1
ATOM 2298 C C . PHE B 1 124 ? 7.375 4.238 0.841 1 84.5 124 PHE B C 1
ATOM 2300 O O . PHE B 1 124 ? 7.219 5.461 0.842 1 84.5 124 PHE B O 1
ATOM 2307 N N . ARG B 1 125 ? 6.332 3.346 1.022 1 89.06 125 ARG B N 1
ATOM 2308 C CA . ARG B 1 125 ? 4.961 3.822 1.168 1 89.06 125 ARG B CA 1
ATOM 2309 C C . ARG B 1 125 ? 4.668 4.215 2.611 1 89.06 125 ARG B C 1
ATOM 2311 O O . ARG B 1 125 ? 3.723 3.709 3.221 1 89.06 125 ARG B O 1
ATOM 2318 N N . PHE B 1 126 ? 5.336 5.234 3.096 1 92.25 126 PHE B N 1
ATOM 2319 C CA . PHE B 1 126 ? 5.152 5.68 4.473 1 92.25 126 PHE B CA 1
ATOM 2320 C C . PHE B 1 126 ? 3.736 6.203 4.688 1 92.25 126 PHE B C 1
ATOM 2322 O O . PHE B 1 126 ? 3.311 6.406 5.824 1 92.25 126 PHE B O 1
ATOM 2329 N N . TYR B 1 127 ? 2.982 6.344 3.531 1 93.81 127 TYR B N 1
ATOM 2330 C CA . TYR B 1 127 ? 1.641 6.91 3.605 1 93.81 127 TYR B CA 1
ATOM 2331 C C . TYR B 1 127 ? 0.6 5.816 3.824 1 93.81 127 TYR B C 1
ATOM 2333 O O . TYR B 1 127 ? -0.589 6.105 3.977 1 93.81 127 TYR B O 1
ATOM 2341 N N . ASP B 1 128 ? 1.048 4.613 3.822 1 90.5 128 ASP B N 1
ATOM 2342 C CA . ASP B 1 128 ? 0.176 3.531 4.27 1 90.5 128 ASP B CA 1
ATOM 2343 C C . ASP B 1 128 ? 0.191 3.408 5.793 1 90.5 128 ASP B C 1
ATOM 2345 O O . ASP B 1 128 ? 1.162 2.918 6.371 1 90.5 128 ASP B O 1
ATOM 2349 N N . ALA B 1 129 ? -0.896 3.822 6.359 1 93 129 ALA B N 1
ATOM 2350 C CA . ALA B 1 129 ? -0.996 3.895 7.816 1 93 129 ALA B CA 1
ATOM 2351 C C . ALA B 1 129 ? -0.87 2.51 8.445 1 93 129 ALA B C 1
ATOM 2353 O O . ALA B 1 129 ? -0.428 2.377 9.586 1 93 129 ALA B O 1
ATOM 2354 N N . ARG B 1 130 ? -1.146 1.472 7.738 1 87.69 130 ARG B N 1
ATOM 2355 C CA . ARG B 1 130 ? -1.162 0.108 8.258 1 87.69 130 ARG B CA 1
ATOM 2356 C C . ARG B 1 130 ? 0.254 -0.427 8.438 1 87.69 130 ARG B C 1
ATOM 2358 O O . ARG B 1 130 ? 0.486 -1.323 9.258 1 87.69 130 ARG B O 1
ATOM 2365 N N . ILE B 1 131 ? 1.218 0.152 7.723 1 88.38 131 ILE B N 1
ATOM 2366 C CA . ILE B 1 131 ? 2.559 -0.424 7.734 1 88.38 131 ILE B CA 1
ATOM 2367 C C . ILE B 1 131 ? 3.514 0.508 8.477 1 88.38 131 ILE B C 1
ATOM 2369 O O . ILE B 1 131 ? 4.586 0.088 8.914 1 88.38 131 ILE B O 1
ATOM 2373 N N . LEU B 1 132 ? 3.154 1.744 8.656 1 92.38 132 LEU B N 1
ATOM 2374 C CA . LEU B 1 132 ? 4.07 2.76 9.164 1 92.38 132 LEU B CA 1
ATOM 2375 C C . LEU B 1 132 ? 4.531 2.418 10.57 1 92.38 132 LEU B C 1
ATOM 2377 O O . LEU B 1 132 ? 5.715 2.541 10.891 1 92.38 132 LEU B O 1
ATOM 2381 N N . PRO B 1 133 ? 3.66 1.938 11.453 1 90.19 133 PRO B N 1
ATOM 2382 C CA . PRO B 1 133 ? 4.137 1.585 12.797 1 90.19 133 PRO B CA 1
ATOM 2383 C C . PRO B 1 133 ? 5.211 0.499 12.773 1 90.19 133 PRO B C 1
ATOM 2385 O O . PRO B 1 133 ? 6.199 0.59 13.508 1 90.19 133 PRO B O 1
ATOM 2388 N N . ASP B 1 134 ? 5.047 -0.442 11.992 1 84.69 134 ASP B N 1
ATOM 2389 C CA . ASP B 1 134 ? 6.023 -1.521 11.883 1 84.69 134 ASP B CA 1
ATOM 2390 C C . ASP B 1 134 ? 7.34 -1.014 11.297 1 84.69 134 ASP B C 1
ATOM 2392 O O . ASP B 1 134 ? 8.414 -1.432 11.719 1 84.69 134 ASP B O 1
ATOM 2396 N N . ILE B 1 135 ? 7.211 -0.15 10.359 1 83.94 135 ILE B N 1
ATOM 2397 C CA . ILE B 1 135 ? 8.391 0.457 9.742 1 83.94 135 ILE B CA 1
ATOM 2398 C C . ILE B 1 135 ? 9.164 1.252 10.789 1 83.94 135 ILE B C 1
ATOM 2400 O O . ILE B 1 135 ? 10.383 1.131 10.891 1 83.94 135 ILE B O 1
ATOM 2404 N N . ALA B 1 136 ? 8.438 2.008 11.5 1 87.75 136 ALA B N 1
ATOM 2405 C CA . ALA B 1 136 ? 9.062 2.828 12.531 1 87.75 136 ALA B CA 1
ATOM 2406 C C . ALA B 1 136 ? 9.758 1.959 13.57 1 87.75 136 ALA B C 1
ATOM 2408 O O . ALA B 1 136 ? 10.82 2.322 14.086 1 87.75 136 ALA B O 1
ATOM 2409 N N . ARG B 1 137 ? 9.258 0.845 13.852 1 86.56 137 ARG B N 1
ATOM 2410 C CA . ARG B 1 137 ? 9.789 -0.053 14.875 1 86.56 137 ARG B CA 1
ATOM 2411 C C . ARG B 1 137 ? 11.125 -0.646 14.438 1 86.56 137 ARG B C 1
ATOM 2413 O O . ARG B 1 137 ? 11.984 -0.942 15.273 1 86.56 137 ARG B O 1
ATOM 2420 N N . VAL B 1 138 ? 11.289 -0.817 13.219 1 81.81 138 VAL B N 1
ATOM 2421 C CA . VAL B 1 138 ? 12.508 -1.466 12.734 1 81.81 138 VAL B CA 1
ATOM 2422 C C . VAL B 1 138 ? 13.617 -0.432 12.586 1 81.81 138 VAL B C 1
ATOM 2424 O O . VAL B 1 138 ? 14.789 -0.79 12.43 1 81.81 138 VAL B O 1
ATOM 2427 N N . MET B 1 139 ? 13.273 0.803 12.648 1 85.69 139 MET B N 1
ATOM 2428 C CA . MET B 1 139 ? 14.266 1.864 12.547 1 85.69 139 MET B CA 1
ATOM 2429 C C . MET B 1 139 ? 15.047 2.012 13.852 1 85.69 139 MET B C 1
ATOM 2431 O O . MET B 1 139 ? 14.469 1.887 14.938 1 85.69 139 MET B O 1
ATOM 2435 N N . ASN B 1 140 ? 16.312 2.248 13.672 1 87.38 140 ASN B N 1
ATOM 2436 C CA . ASN B 1 140 ? 17.062 2.633 14.867 1 87.38 140 ASN B CA 1
ATOM 2437 C C . ASN B 1 140 ? 16.797 4.082 15.258 1 87.38 140 ASN B C 1
ATOM 2439 O O . ASN B 1 140 ? 16.062 4.789 14.555 1 87.38 140 ASN B O 1
ATOM 2443 N N . ASP B 1 141 ? 17.359 4.527 16.406 1 88.19 141 ASP B N 1
ATOM 2444 C CA . ASP B 1 141 ? 17.047 5.84 16.969 1 88.19 141 ASP B CA 1
ATOM 2445 C C . ASP B 1 141 ? 17.438 6.953 16 1 88.19 141 ASP B C 1
ATOM 2447 O O . ASP B 1 141 ? 16.688 7.906 15.797 1 88.19 141 ASP B O 1
ATOM 2451 N N . ALA B 1 142 ? 18.562 6.855 15.445 1 89.06 142 ALA B N 1
ATOM 2452 C CA . ALA B 1 142 ? 19.047 7.887 14.531 1 89.06 142 ALA B CA 1
ATOM 2453 C C . ALA B 1 142 ? 18.188 7.945 13.266 1 89.06 142 ALA B C 1
ATOM 2455 O O . ALA B 1 142 ? 17.812 9.031 12.82 1 89.06 142 ALA B O 1
ATOM 2456 N N . GLN B 1 143 ? 17.859 6.773 12.695 1 84.88 143 GLN B N 1
ATOM 2457 C CA . GLN B 1 143 ? 17 6.68 11.523 1 84.88 143 GLN B CA 1
ATOM 2458 C C . GLN B 1 143 ? 15.617 7.258 11.805 1 84.88 143 GLN B C 1
ATOM 2460 O O . GLN B 1 143 ? 15.086 8.023 11 1 84.88 143 GLN B O 1
ATOM 2465 N N . ARG B 1 144 ? 15.172 6.891 12.93 1 88.44 144 ARG B N 1
ATOM 2466 C CA . ARG B 1 144 ? 13.828 7.324 13.328 1 88.44 144 ARG B CA 1
ATOM 2467 C C . ARG B 1 144 ? 13.773 8.836 13.5 1 88.44 144 ARG B C 1
ATOM 2469 O O . ARG B 1 144 ? 12.852 9.492 13.016 1 88.44 144 ARG B O 1
ATOM 2476 N N . SER B 1 145 ? 14.742 9.414 14.156 1 89.31 145 SER B N 1
ATOM 2477 C CA . SER B 1 145 ? 14.812 10.859 14.367 1 89.31 145 SER B CA 1
ATOM 2478 C C . SER B 1 145 ? 14.875 11.609 13.039 1 89.31 145 SER B C 1
ATOM 2480 O O . SER B 1 145 ? 14.203 12.625 12.859 1 89.31 145 SER B O 1
ATOM 2482 N N . GLN B 1 146 ? 15.625 11.078 12.148 1 88.56 146 GLN B N 1
ATOM 2483 C CA . GLN B 1 146 ? 15.781 11.719 10.852 1 88.56 146 GLN B CA 1
ATOM 2484 C C . GLN B 1 146 ? 14.5 11.602 10.023 1 88.56 146 GLN B C 1
ATOM 2486 O O . GLN B 1 146 ? 14.109 12.555 9.344 1 88.56 146 GLN B O 1
ATOM 2491 N N . PHE B 1 147 ? 13.914 10.484 10.133 1 91.31 147 PHE B N 1
ATOM 2492 C CA . PHE B 1 147 ? 12.719 10.227 9.328 1 91.31 147 PHE B CA 1
ATOM 2493 C C . PHE B 1 147 ? 11.578 11.141 9.758 1 91.31 147 PHE B C 1
ATOM 2495 O O . PHE B 1 147 ? 10.852 11.672 8.914 1 91.31 147 PHE B O 1
ATOM 2502 N N . PHE B 1 148 ? 11.469 11.398 11.016 1 93.38 148 PHE B N 1
ATOM 2503 C CA . PHE B 1 148 ? 10.312 12.117 11.539 1 93.38 148 PHE B CA 1
ATOM 2504 C C . PHE B 1 148 ? 10.688 13.547 11.914 1 93.38 148 PHE B C 1
ATOM 2506 O O . PHE B 1 148 ? 9.93 14.234 12.602 1 93.38 148 PHE B O 1
ATOM 2513 N N . VAL B 1 149 ? 11.758 14.07 11.445 1 91.06 149 VAL B N 1
ATOM 2514 C CA . VAL B 1 149 ? 12.383 15.305 11.906 1 91.06 149 VAL B CA 1
ATOM 2515 C C . VAL B 1 149 ? 11.5 16.5 11.555 1 91.06 149 VAL B C 1
ATOM 2517 O O . VAL B 1 149 ? 11.484 17.5 12.273 1 91.06 149 VAL B O 1
ATOM 2520 N N . ALA B 1 150 ? 10.688 16.422 10.578 1 93.19 150 ALA B N 1
ATOM 2521 C CA . ALA B 1 150 ? 9.938 17.578 10.086 1 93.19 150 ALA B CA 1
ATOM 2522 C C . ALA B 1 150 ? 8.641 17.766 10.867 1 93.19 150 ALA B C 1
ATOM 2524 O O . ALA B 1 150 ? 7.871 18.688 10.602 1 93.19 150 ALA B O 1
ATOM 2525 N N . THR B 1 151 ? 8.445 16.906 11.859 1 95.56 151 THR B N 1
ATOM 2526 C CA . THR B 1 151 ? 7.184 16.984 12.586 1 95.56 151 THR B CA 1
ATOM 2527 C C . THR B 1 151 ? 7.426 16.953 14.094 1 95.56 151 THR B C 1
ATOM 2529 O O . THR B 1 151 ? 8.406 16.375 14.562 1 95.56 151 THR B O 1
ATOM 2532 N N . TYR B 1 152 ? 6.582 17.625 14.844 1 94.12 152 TYR B N 1
ATOM 2533 C CA . TYR B 1 152 ? 6.531 17.438 16.281 1 94.12 152 TYR B CA 1
ATOM 2534 C C . TYR B 1 152 ? 5.91 16.094 16.641 1 94.12 152 TYR B C 1
ATOM 2536 O O . TYR B 1 152 ? 6.395 15.398 17.547 1 94.12 152 TYR B O 1
ATOM 2544 N N . ASP B 1 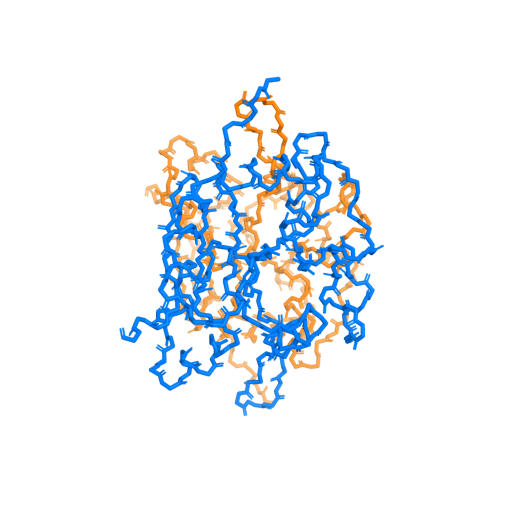153 ? 4.785 15.812 15.953 1 95.19 153 ASP B N 1
ATOM 2545 C CA . ASP B 1 153 ? 4.105 14.531 16.109 1 95.19 153 ASP B CA 1
ATOM 2546 C C . ASP B 1 153 ? 3.777 13.914 14.75 1 95.19 153 ASP B C 1
ATOM 2548 O O . ASP B 1 153 ? 3.424 14.633 13.812 1 95.19 153 ASP B O 1
ATOM 2552 N N . TRP B 1 154 ? 3.918 12.656 14.68 1 97.12 154 TRP B N 1
ATOM 2553 C CA . TRP B 1 154 ? 3.422 11.797 13.609 1 97.12 154 TRP B CA 1
ATOM 2554 C C . TRP B 1 154 ? 2.6 10.641 14.172 1 97.12 154 TRP B C 1
ATOM 2556 O O . TRP B 1 154 ? 3.135 9.766 14.859 1 97.12 154 TRP B O 1
ATOM 2566 N N . LEU B 1 155 ? 1.32 10.703 13.859 1 97.25 155 LEU B N 1
ATOM 2567 C CA . LEU B 1 155 ? 0.409 9.695 14.391 1 97.25 155 LEU B CA 1
ATOM 2568 C C . LEU B 1 155 ? -0.355 9.016 13.258 1 97.25 155 LEU B C 1
ATOM 2570 O O . LEU B 1 155 ? -0.621 9.625 12.227 1 97.25 155 LEU B O 1
ATOM 2574 N N . VAL B 1 156 ? -0.636 7.758 13.5 1 97.25 156 VAL B N 1
ATOM 2575 C CA . VAL B 1 156 ? -1.583 7.059 12.633 1 97.25 156 VAL B CA 1
ATOM 2576 C C . VAL B 1 156 ? -2.912 6.883 13.359 1 97.25 156 VAL B C 1
ATOM 2578 O O . VAL B 1 156 ? -2.938 6.668 14.578 1 97.25 156 VAL B O 1
ATOM 2581 N N . GLU B 1 157 ? -4.016 7.082 12.664 1 97.31 157 GLU B N 1
ATOM 2582 C CA . GLU B 1 157 ? -5.336 6.785 13.211 1 97.31 157 GLU B CA 1
ATOM 2583 C C . GLU B 1 157 ? -6.043 5.707 12.391 1 97.31 157 GLU B C 1
ATOM 2585 O O . GLU B 1 157 ? -6.352 5.922 11.211 1 97.31 157 GLU B O 1
ATOM 2590 N N . ILE B 1 158 ? -6.273 4.566 13.031 1 93.06 158 ILE B N 1
ATOM 2591 C CA . ILE B 1 158 ? -6.926 3.398 12.445 1 93.06 158 ILE B CA 1
ATOM 2592 C C . ILE B 1 158 ? -8.039 2.912 13.375 1 93.06 158 ILE B C 1
ATOM 2594 O O . ILE B 1 158 ? -7.82 2.746 14.578 1 93.06 158 ILE B O 1
ATOM 2598 N N . ASP B 1 159 ? -9.172 2.732 12.844 1 90.81 159 ASP B N 1
ATOM 2599 C CA . ASP B 1 159 ? -10.32 2.312 13.641 1 90.81 159 ASP B CA 1
ATOM 2600 C C . ASP B 1 159 ? -10.539 3.25 14.828 1 90.81 159 ASP B C 1
ATOM 2602 O O . ASP B 1 159 ? -10.867 2.801 15.93 1 90.81 159 ASP B O 1
ATOM 2606 N N . GLY B 1 160 ? -10.219 4.496 14.609 1 93.81 160 GLY B N 1
ATOM 2607 C CA . GLY B 1 160 ? -10.43 5.5 15.641 1 93.81 160 GLY B CA 1
ATOM 2608 C C . GLY B 1 160 ? -9.344 5.512 16.688 1 93.81 160 GLY B C 1
ATOM 2609 O O . GLY B 1 160 ? -9.438 6.242 17.688 1 93.81 160 GLY B O 1
ATOM 2610 N N . ARG B 1 161 ? -8.367 4.676 16.562 1 94.81 161 ARG B N 1
ATOM 2611 C CA . ARG B 1 161 ? -7.289 4.602 17.531 1 94.81 161 ARG B CA 1
ATOM 2612 C C . ARG B 1 161 ? -6.051 5.352 17.047 1 94.81 161 ARG B C 1
ATOM 2614 O O . ARG B 1 161 ? -5.578 5.125 15.938 1 94.81 161 ARG B O 1
ATOM 2621 N N . LEU B 1 162 ? -5.547 6.25 17.922 1 96.25 162 LEU B N 1
ATOM 2622 C CA . LEU B 1 162 ? -4.352 7.031 17.625 1 96.25 162 LEU B CA 1
ATOM 2623 C C . LEU B 1 162 ? -3.1 6.328 18.125 1 96.25 162 LEU B C 1
ATOM 2625 O O . LEU B 1 162 ? -3.061 5.883 19.281 1 96.25 162 LEU B O 1
ATOM 2629 N N . THR B 1 163 ? -2.135 6.18 17.266 1 95.06 163 THR B N 1
ATOM 2630 C CA . THR B 1 163 ? -0.843 5.605 17.625 1 95.06 163 THR B CA 1
ATOM 2631 C C . THR B 1 163 ? 0.297 6.516 17.188 1 95.06 163 THR B C 1
ATOM 2633 O O . THR B 1 163 ? 0.424 6.824 15.992 1 95.06 163 THR B O 1
ATOM 2636 N N . GLY B 1 164 ? 1.098 6.93 18.109 1 94.19 164 GLY B N 1
ATOM 2637 C CA . GLY B 1 164 ? 2.277 7.715 17.781 1 94.19 164 GLY B CA 1
ATOM 2638 C C . GLY B 1 164 ? 3.406 6.883 17.203 1 94.19 164 GLY B C 1
ATOM 2639 O O . GLY B 1 164 ? 3.734 5.816 17.734 1 94.19 164 GLY B O 1
ATOM 2640 N N . VAL B 1 165 ? 3.982 7.309 16.047 1 92.12 165 VAL B N 1
ATOM 2641 C CA . VAL B 1 165 ? 5.066 6.547 15.43 1 92.12 165 VAL B CA 1
ATOM 2642 C C . VAL B 1 165 ? 6.367 7.336 15.523 1 92.12 165 VAL B C 1
ATOM 2644 O O . VAL B 1 165 ? 7.441 6.812 15.219 1 92.12 165 VAL B O 1
ATOM 2647 N N . HIS B 1 166 ? 6.316 8.617 15.883 1 84 166 HIS B N 1
ATOM 2648 C CA . HIS B 1 166 ? 7.5 9.453 16.031 1 84 166 HIS B CA 1
ATOM 2649 C C . HIS B 1 166 ? 8.242 9.133 17.312 1 84 166 HIS B C 1
ATOM 2651 O O . HIS B 1 166 ? 7.68 8.523 18.234 1 84 166 HIS B O 1
ATOM 2657 N N . PRO B 1 167 ? 9.648 9.508 17.188 1 70.38 167 PRO B N 1
ATOM 2658 C CA . PRO B 1 167 ? 10.398 9.25 18.422 1 70.38 167 PRO B CA 1
ATOM 2659 C C . PRO B 1 167 ? 9.906 10.086 19.609 1 70.38 167 PRO B C 1
ATOM 2661 O O . PRO B 1 167 ? 9.43 11.211 19.406 1 70.38 167 PRO B O 1
ATOM 2664 N N . HIS B 1 168 ? 9.438 9.422 20.609 1 57.31 168 HIS B N 1
ATOM 2665 C CA . HIS B 1 168 ? 9.18 10.156 21.844 1 57.31 168 HIS B CA 1
ATOM 2666 C C . HIS B 1 168 ? 10.469 10.734 22.422 1 57.31 168 HIS B C 1
ATOM 2668 O O . HIS B 1 168 ? 11.469 10.023 22.547 1 57.31 168 HIS B O 1
ATOM 2674 N N . ALA B 1 169 ? 10.625 12.031 22.047 1 44.84 169 ALA B N 1
ATOM 2675 C CA . ALA B 1 169 ? 11.719 12.609 22.812 1 44.84 169 ALA B CA 1
ATOM 2676 C C . ALA B 1 169 ? 11.469 12.461 24.312 1 44.84 169 ALA B C 1
ATOM 2678 O O . ALA B 1 169 ? 10.32 12.422 24.75 1 44.84 169 ALA B O 1
#

Nearest PDB structures (foldseek):
  5oau-assembly1_A  TM=6.201E-01  e=6.664E+00  Streptococcus pneumoniae
  7tdz-assembly1_l  TM=2.913E-01  e=6.266E+00  Xenopus laevis
  5oau-assembly1_A  TM=6.201E-01  e=6.664E+00  Streptococcus pneumoniae
  7tdz-assembly1_l  TM=2.916E-01  e=6.266E+00  Xenopus laevis

Secondary structure (DSSP, 8-state):
--PPPPTHHHHHHHHHHH-SS--EEEEEEEHHHHTTSTTPPPP--BTTEEETTTTSTTGGGGGGSEEEEETTTS-HHHHHHHHHHHHSSS-EEEEEE-S-HHHHHHHHHTTSEEEPTTS-EEE--TT-TTTHHHHHHHS-HHHHHHHTTT-SEEEEEETTEEEE-S---/--PPPPTHHHHHHHHHHH-SS--EEEEEEEHHHHTTSTTPPPP--BTTEEETTTTSTTGGGGGGSEEEEETTTS-HHHHHHHHHHHHSSS-EEEEEE-S-HHHHHHHHHTTSEEEPTTS-EEE--TT-TTTHHHHHHHS-HHHHHHHTTT-SEEEEEETTEEEE-S---

Radius of gyration: 20.72 Å; Cα contacts (8 Å, |Δi|>4): 597; chains: 2; bounding box: 51×63×46 Å

InterPro domains:
  IPR025391 Domain of unknown function DUF4123 [PF13503] (25-146)

Foldseek 3Di:
DPQPAFPVVVVVVVVCVVDDADKFKKWKAFLQLLVPADPRDQDDDDPFKDQLCPPPPCNVCSSGGIMMGGQVPDDPSSSNSLSVQLQAAQWWKMFIANDDPVVVSVLVSVVQWDQDPVGDTDGDRCGRLVCVQVVLVVDDPVRLCSSNVRGPWMWIGGNSDTDTSHDDD/DPQPAFPVVVVVVVVCVVDDADKFKKWKAFLQLLVPADPRDQDDDDPFKDQLCPPPPCNVCSSGGIMMGGQVPDDPSSSNSLSVQLQAAQWWKMFIANDDPVVVSVLVSVVQWDQDPVGDTDGDRCGRLVCVQVVLVVDDPVRLCSSNVRGPWMWIGGNSDTDTSHDDD

Solvent-accessible surface area (backbone atoms only — not comparable to full-atom values): 18602 Å² total; per-residue (Å²): 124,88,71,72,76,48,67,59,59,63,53,47,58,58,46,56,74,73,42,86,59,79,61,45,53,30,35,34,37,38,35,60,63,52,57,42,36,83,87,39,69,82,89,60,84,51,100,28,29,44,49,46,26,54,96,44,96,50,36,93,44,22,82,59,30,41,31,42,30,36,54,87,68,43,54,68,68,56,51,51,41,51,28,50,32,23,49,27,86,66,27,23,31,40,35,34,24,64,56,54,72,68,57,44,47,54,58,51,44,62,55,36,53,39,74,40,97,85,67,44,49,40,82,39,68,70,47,41,37,79,50,34,57,62,54,44,65,73,40,51,73,70,56,35,46,62,72,41,60,75,36,82,39,38,30,30,25,40,58,60,41,78,43,77,54,45,71,79,125,126,87,72,72,77,45,69,60,59,63,54,47,58,57,46,56,73,73,43,88,60,79,61,45,55,31,36,33,36,39,34,58,63,50,57,40,36,84,88,38,67,82,89,60,84,51,100,29,29,43,48,48,27,54,95,43,98,51,36,92,44,20,83,58,29,41,32,42,29,37,54,86,68,43,53,70,70,57,50,51,40,51,26,51,33,24,49,27,86,65,28,23,30,38,34,34,25,65,57,54,72,70,57,43,47,53,58,52,45,61,54,37,54,40,76,41,97,87,67,44,52,40,81,39,66,70,47,39,37,80,50,35,56,60,54,45,66,74,40,51,73,69,56,36,47,62,72,42,58,75,36,82,41,37,31,29,24,40,57,60,41,80,43,78,54,44,70,79,124

pLDDT: mean 89.98, std 9.68, range [42.28, 98.81]